Protein AF-A0AAD7MCD0-F1 (afdb_monomer_lite)

Foldseek 3Di:
DALLVLCQVQAPPDDDLVVRAQEEAEAQDQVVLVVNQVNNLVNHDVVCCPPVGNCQAEPEAEDVDDPVVNVVSVVSSVVSSHRYYSYHDDLDDLLLQLDDLPVVVVVVVPDPDPDDDDDPDPDDPVNVVVSVVSSVVSSLLLQSCALEPPRPSVDNNDQAFRDDDCPDPSLCSSRLSRHLHFSQVSVCVSVVNDDDDDPDQGDCSSPVVVSVSRRRDDPPPDPDQDDQAFAAFDVVQLVLVVVVLQVVCVVVPVDDPDDSCLQPNSVRSRQLRGRWADPDLVVLCSSPNPPHPCCVPCSVVVSVSRNPDPTHHHHHDPPPPPPPPDPDDDDDDDDDDDDDDDDDDDDDDDDDDDDDDDDDDDDDDDDDDDD

Secondary structure (DSSP, 8-state):
----GGGGGGTTT--SGGGSPPEEEEESSHHHHHHHHHHHHTTS-HHHHTTTTSTTTEEEE-TTS-HHHHHHHHHHHHTTS--EEEEE-----GGGGG--HHHHHHHHTS--------------HHHHHHHHHHHHHHHHHTTTTTT-TTSTT---S----PPP-TTSTTTTHHHHHH-SS-HHHHHHHHHTPPPP--SS---TTT-GGGGGGSPPPPPP----PPPPP-B---HHHHHHHHHHHHHHHHHH-SS-SS-GGGTS-HHHHHHHTTS----SHHHHHHHHTTT-TTHHHHHHHHHHHHHTS-PPPP-BPP-------PPP------------PPPP-PPPP-------PPPPP----------

Sequence (371 aa):
MHTYADLDFIVSGIKSRTDIKKTFIYADNIATGVEIINHLIGLLPPELRDTVQGYDVLRPYNAALSKEYRKKAMSMFKEGQVRILGIAVLLVEPSAYSIDLLEGASKTASGRGKKKGVDAEKESDAMKRLKSKKRKEHARVRGVHRGSAGGENDVIFVADTPSLDPEADEEGLLVFVQTGECRHAVLTLIYKNKPLQPVVPCCEICCPALLDQTRPGTPPVVPRQSAVKRGEINKDVQLALHKWRVGIKARDYPTPLFGASGILQDETIALLSSVGPFSSRERLVKVLSGQWTWWDKYGDELYACLAALTIPPMVPLPSKRGKKRGPERGSEADGAAVTSKRPNITEPQITAVTSTAESTPHSTSQGTSTA

pLDDT: mean 80.57, std 19.36, range [33.0, 98.44]

Radius of gyration: 29.68 Å; chains: 1; bounding box: 112×52×67 Å

Organism: Mycena rosella (NCBI:txid1033263)

Structure (mmCIF, N/CA/C/O backbone):
data_AF-A0AAD7MCD0-F1
#
_entry.id   AF-A0AAD7MCD0-F1
#
loop_
_atom_site.group_PDB
_atom_site.id
_atom_site.type_symbol
_atom_site.label_atom_id
_atom_site.label_alt_id
_atom_site.label_comp_id
_atom_site.label_asym_id
_atom_site.label_entity_id
_atom_site.label_seq_id
_atom_site.pdbx_PDB_ins_code
_atom_site.Cartn_x
_atom_site.Cartn_y
_atom_site.Cartn_z
_atom_site.occupancy
_atom_site.B_iso_or_equiv
_atom_site.auth_seq_id
_atom_site.auth_comp_id
_atom_site.auth_asym_id
_atom_site.auth_atom_id
_atom_site.pdbx_PDB_model_num
ATOM 1 N N . MET A 1 1 ? 2.444 -8.536 -4.922 1.00 51.59 1 MET A N 1
ATOM 2 C CA . MET A 1 1 ? 1.270 -7.790 -5.409 1.00 51.59 1 MET A CA 1
ATOM 3 C C . MET A 1 1 ? 0.201 -7.912 -4.339 1.00 51.59 1 MET A C 1
ATOM 5 O O . MET A 1 1 ? -0.038 -9.033 -3.902 1.00 51.59 1 MET A O 1
ATOM 9 N N . HIS A 1 2 ? -0.330 -6.798 -3.836 1.00 72.44 2 HIS A N 1
ATOM 10 C CA . HIS A 1 2 ? -1.458 -6.826 -2.901 1.00 72.44 2 HIS A CA 1
ATOM 11 C C . HIS A 1 2 ? -2.712 -7.225 -3.684 1.00 72.44 2 HIS A C 1
ATOM 13 O O . HIS A 1 2 ? -2.918 -6.719 -4.783 1.00 72.44 2 HIS A O 1
ATOM 19 N N . THR A 1 3 ? -3.486 -8.185 -3.177 1.00 81.44 3 THR A N 1
ATOM 20 C CA . THR A 1 3 ? -4.664 -8.706 -3.891 1.00 81.44 3 THR A CA 1
ATOM 21 C C . THR A 1 3 ? -5.918 -7.875 -3.654 1.00 81.44 3 THR A C 1
ATOM 23 O O . THR A 1 3 ? -6.815 -7.946 -4.478 1.00 81.44 3 THR A O 1
ATOM 26 N N . TYR A 1 4 ? -5.988 -7.126 -2.545 1.00 88.81 4 TYR A N 1
ATOM 27 C CA . TYR A 1 4 ? -7.145 -6.315 -2.127 1.00 88.81 4 TYR A CA 1
ATOM 28 C C . TYR A 1 4 ? -8.479 -7.076 -2.037 1.00 88.81 4 TYR A C 1
ATOM 30 O O . TYR A 1 4 ? -9.538 -6.455 -1.979 1.00 88.81 4 TYR A O 1
ATOM 38 N N . ALA A 1 5 ? -8.428 -8.412 -2.005 1.00 86.06 5 ALA A N 1
ATOM 39 C CA . ALA A 1 5 ? -9.600 -9.289 -1.988 1.00 86.06 5 ALA A CA 1
ATOM 40 C C . ALA A 1 5 ? -10.487 -9.079 -0.745 1.00 86.06 5 ALA A C 1
ATOM 42 O O . ALA A 1 5 ? -11.686 -9.337 -0.754 1.00 86.06 5 ALA A O 1
ATOM 43 N N . ASP A 1 6 ? -9.893 -8.579 0.336 1.00 80.88 6 ASP A N 1
ATOM 44 C CA . ASP A 1 6 ? -10.563 -8.177 1.570 1.00 80.88 6 ASP A CA 1
ATOM 45 C C . ASP A 1 6 ? -11.484 -6.962 1.398 1.00 80.88 6 ASP A C 1
ATOM 47 O O . ASP A 1 6 ? -12.306 -6.698 2.269 1.00 80.88 6 ASP A O 1
ATOM 51 N N . LEU A 1 7 ? -11.397 -6.242 0.276 1.00 90.62 7 LEU A N 1
ATOM 52 C CA . LEU A 1 7 ? -12.264 -5.106 -0.045 1.00 90.62 7 LEU A CA 1
ATOM 53 C C . LEU A 1 7 ? -13.407 -5.475 -1.003 1.00 90.62 7 LEU A C 1
ATOM 55 O O . LEU A 1 7 ? -14.290 -4.649 -1.241 1.00 90.62 7 LEU A O 1
ATOM 59 N N . ASP A 1 8 ? -13.439 -6.703 -1.528 1.00 91.81 8 ASP A N 1
ATOM 60 C CA . ASP A 1 8 ? -14.405 -7.136 -2.547 1.00 91.81 8 ASP A CA 1
ATOM 61 C C . ASP A 1 8 ? -15.853 -7.001 -2.064 1.00 91.81 8 ASP A C 1
ATOM 63 O O . ASP A 1 8 ? -16.749 -6.652 -2.836 1.00 91.81 8 ASP A O 1
ATOM 67 N N . PHE A 1 9 ? -16.090 -7.207 -0.763 1.00 90.06 9 PHE A N 1
ATOM 68 C CA . PHE A 1 9 ? -17.418 -7.100 -0.153 1.00 90.06 9 PHE A CA 1
ATOM 69 C C . PHE A 1 9 ? -18.051 -5.710 -0.325 1.00 90.06 9 PHE A C 1
ATOM 71 O O . PHE A 1 9 ? -19.273 -5.588 -0.274 1.00 90.06 9 PHE A O 1
ATOM 78 N N . ILE A 1 10 ? -17.244 -4.666 -0.549 1.00 90.69 10 ILE A N 1
ATOM 79 C CA . ILE A 1 10 ? -17.726 -3.298 -0.770 1.00 90.69 10 ILE A CA 1
ATOM 80 C C . ILE A 1 10 ? -18.529 -3.211 -2.075 1.00 90.69 10 ILE A C 1
ATOM 82 O O . ILE A 1 10 ? -19.455 -2.402 -2.171 1.00 90.69 10 ILE A O 1
ATOM 86 N N . VAL A 1 11 ? -18.171 -4.029 -3.071 1.00 92.31 11 VAL A N 1
ATOM 87 C CA . VAL A 1 11 ? -18.743 -3.999 -4.426 1.00 92.31 11 VAL A CA 1
ATOM 88 C C . VAL A 1 11 ? -19.382 -5.321 -4.875 1.00 92.31 11 VAL A C 1
ATOM 90 O O . VAL A 1 11 ? -19.891 -5.413 -5.991 1.00 92.31 11 VAL A O 1
ATOM 93 N N . SER A 1 12 ? -19.397 -6.337 -4.011 1.00 90.69 12 SER A N 1
ATOM 94 C CA . SER A 1 12 ? -19.940 -7.663 -4.316 1.00 90.69 12 SER A CA 1
ATOM 95 C C . SER A 1 12 ? -21.471 -7.670 -4.413 1.00 90.69 12 SER A C 1
ATOM 97 O O . SER A 1 12 ? -22.168 -7.082 -3.586 1.00 90.69 12 SER A O 1
ATOM 99 N N . GLY A 1 13 ? -22.009 -8.357 -5.428 1.00 90.50 13 GLY A N 1
ATOM 100 C CA . GLY A 1 13 ? -23.456 -8.542 -5.621 1.00 90.50 13 GLY A CA 1
ATOM 101 C C . GLY A 1 13 ? -24.223 -7.295 -6.084 1.00 90.50 13 GLY A C 1
ATOM 102 O O . GLY A 1 13 ? -25.453 -7.275 -6.029 1.00 90.50 13 GLY A O 1
ATOM 103 N N . ILE A 1 14 ? -23.515 -6.260 -6.534 1.00 93.00 14 ILE A N 1
ATOM 104 C CA . ILE A 1 14 ? -24.084 -4.962 -6.905 1.00 93.00 14 ILE A CA 1
ATOM 105 C C . ILE A 1 14 ? -24.669 -5.003 -8.315 1.00 93.00 14 ILE A C 1
ATOM 107 O O . ILE A 1 14 ? -24.023 -5.472 -9.248 1.00 93.00 14 ILE A O 1
ATOM 111 N N . LYS A 1 15 ? -25.889 -4.477 -8.473 1.00 91.31 15 LYS A N 1
ATOM 112 C CA . LYS A 1 15 ? -26.587 -4.378 -9.766 1.00 91.31 15 LYS A CA 1
ATOM 113 C C . LYS A 1 15 ? -26.711 -2.936 -10.239 1.00 91.31 15 LYS A C 1
ATOM 115 O O . LYS A 1 15 ? -26.798 -2.674 -11.433 1.00 91.31 15 LYS A O 1
ATOM 120 N N . SER A 1 16 ? -26.736 -1.997 -9.302 1.00 91.75 16 SER A N 1
ATOM 121 C CA . SER A 1 16 ? -26.912 -0.579 -9.562 1.00 91.75 16 SER A CA 1
ATOM 122 C C . SER A 1 16 ? -25.976 0.265 -8.701 1.00 91.75 16 SER A C 1
ATOM 124 O O . SER A 1 16 ? -25.580 -0.109 -7.598 1.00 91.75 16 SER A O 1
ATOM 126 N N . ARG A 1 17 ? -25.679 1.481 -9.166 1.00 89.75 17 ARG A N 1
ATOM 127 C CA . ARG A 1 17 ? -24.890 2.461 -8.404 1.00 89.75 17 ARG A CA 1
ATOM 128 C C . ARG A 1 17 ? -25.463 2.735 -7.008 1.00 89.75 17 ARG A C 1
ATOM 130 O O . ARG A 1 17 ? -24.715 3.030 -6.081 1.00 89.75 17 ARG A O 1
ATOM 137 N N . THR A 1 18 ? -26.784 2.705 -6.852 1.00 90.81 18 THR A N 1
ATOM 138 C CA . THR A 1 18 ? -27.432 2.997 -5.568 1.00 90.81 18 THR A CA 1
ATOM 139 C C . THR A 1 18 ? -27.266 1.882 -4.542 1.00 90.81 18 THR A C 1
ATOM 141 O O . THR A 1 18 ? -27.353 2.180 -3.350 1.00 90.81 18 THR A O 1
ATOM 144 N N . ASP A 1 19 ? -26.949 0.660 -4.980 1.00 92.19 19 ASP A N 1
ATOM 145 C CA . ASP A 1 19 ? -26.700 -0.477 -4.085 1.00 92.19 19 ASP A CA 1
ATOM 146 C C . ASP A 1 19 ? -25.370 -0.306 -3.334 1.00 92.19 19 ASP A C 1
ATOM 148 O O . ASP A 1 19 ? -25.219 -0.781 -2.208 1.00 92.19 19 ASP A O 1
ATOM 152 N N . ILE A 1 20 ? -24.414 0.432 -3.918 1.00 91.81 20 ILE A N 1
ATOM 153 C CA . ILE A 1 20 ? -23.139 0.734 -3.264 1.00 91.81 20 ILE A CA 1
ATOM 154 C C . ILE A 1 20 ? -23.394 1.741 -2.148 1.00 91.81 20 ILE A C 1
ATOM 156 O O . ILE A 1 20 ? -23.793 2.876 -2.414 1.00 91.81 20 ILE A O 1
ATOM 160 N N . LYS A 1 21 ? -23.140 1.396 -0.887 1.00 92.00 21 LYS A N 1
ATOM 161 C CA . LYS A 1 21 ? -23.207 2.377 0.210 1.00 92.00 21 LYS A CA 1
ATOM 162 C C . LYS A 1 21 ? -22.138 3.461 0.017 1.00 92.00 21 LYS A C 1
ATOM 164 O O . LYS A 1 21 ? -21.101 3.220 -0.594 1.00 92.00 21 LYS A O 1
ATOM 169 N N . LYS A 1 22 ? -22.412 4.681 0.494 1.00 91.75 22 LYS A N 1
ATOM 170 C CA . LYS A 1 22 ? -21.401 5.747 0.476 1.00 91.75 22 LYS A CA 1
ATOM 171 C C . LYS A 1 22 ? -20.266 5.370 1.426 1.00 91.75 22 LYS A C 1
ATOM 173 O O . LYS A 1 22 ? -20.523 5.204 2.615 1.00 91.75 22 LYS A O 1
ATOM 178 N N . THR A 1 23 ? -19.046 5.283 0.913 1.00 90.94 23 THR A N 1
ATOM 179 C CA . THR A 1 23 ? -17.903 4.726 1.644 1.00 90.94 23 THR A CA 1
ATOM 180 C C . THR A 1 23 ? -16.657 5.583 1.450 1.00 90.94 23 THR A C 1
ATOM 182 O O . THR A 1 23 ? -16.337 6.009 0.339 1.00 90.94 23 THR A O 1
ATOM 185 N N . PHE A 1 24 ? -15.931 5.811 2.540 1.00 91.06 24 PHE A N 1
ATOM 186 C CA . PHE A 1 24 ? -14.556 6.295 2.508 1.00 91.06 24 PHE A CA 1
ATOM 187 C C . PHE A 1 24 ? -13.627 5.116 2.762 1.00 91.06 24 PHE A C 1
ATOM 189 O O . PHE A 1 24 ? -13.840 4.368 3.712 1.00 91.06 24 PHE A O 1
ATOM 196 N N . ILE A 1 25 ? -12.612 4.956 1.920 1.00 89.56 25 ILE A N 1
ATOM 197 C CA . ILE A 1 25 ? -11.564 3.957 2.121 1.00 89.56 25 ILE A CA 1
ATOM 198 C C . ILE A 1 25 ? -10.279 4.707 2.405 1.00 89.56 25 ILE A C 1
ATOM 200 O O . ILE A 1 25 ? -9.840 5.488 1.567 1.00 89.56 25 ILE A O 1
ATOM 204 N N . TYR A 1 26 ? -9.697 4.485 3.576 1.00 88.31 26 TYR A N 1
ATOM 205 C CA . TYR A 1 26 ? -8.432 5.093 3.958 1.00 88.31 26 TYR A CA 1
ATOM 206 C C . TYR A 1 26 ? -7.264 4.189 3.551 1.00 88.31 26 TYR A C 1
ATOM 208 O O . TYR A 1 26 ? -7.330 2.975 3.719 1.00 88.31 26 TYR A O 1
ATOM 216 N N . ALA A 1 27 ? -6.210 4.781 2.999 1.00 86.00 27 ALA A N 1
ATOM 217 C CA . ALA A 1 27 ? -4.991 4.105 2.578 1.00 86.00 27 ALA A CA 1
ATOM 218 C C . ALA A 1 27 ? -3.757 4.864 3.074 1.00 86.00 27 ALA A C 1
ATOM 220 O O . ALA A 1 27 ? -3.737 6.093 3.083 1.00 86.00 27 ALA A O 1
ATOM 221 N N . ASP A 1 28 ? -2.695 4.137 3.403 1.00 81.31 28 ASP A N 1
ATOM 222 C CA . ASP A 1 28 ? -1.477 4.717 3.986 1.00 81.31 28 ASP A CA 1
ATOM 223 C C . ASP A 1 28 ? -0.745 5.679 3.046 1.00 81.31 28 ASP A C 1
ATOM 225 O O . ASP A 1 28 ? -0.050 6.597 3.477 1.00 81.31 28 ASP A O 1
ATOM 229 N N . ASN A 1 29 ? -0.876 5.468 1.736 1.00 84.69 29 ASN A N 1
ATOM 230 C CA . ASN A 1 29 ? -0.219 6.288 0.732 1.00 84.69 29 ASN A CA 1
ATOM 231 C C . ASN A 1 29 ? -1.042 6.382 -0.559 1.00 84.69 29 ASN A C 1
ATOM 233 O O . ASN A 1 29 ? -1.982 5.622 -0.803 1.00 84.69 29 ASN A O 1
ATOM 237 N N . ILE A 1 30 ? -0.659 7.345 -1.400 1.00 82.25 30 ILE A N 1
ATOM 238 C CA . ILE A 1 30 ? -1.361 7.681 -2.643 1.00 82.25 30 ILE A CA 1
ATOM 239 C C . ILE A 1 30 ? -1.386 6.503 -3.620 1.00 82.25 30 ILE A C 1
ATOM 241 O O . ILE A 1 30 ? -2.430 6.252 -4.216 1.00 82.25 30 ILE A O 1
ATOM 245 N N . ALA A 1 31 ? -0.270 5.784 -3.774 1.00 84.69 31 ALA A N 1
ATOM 246 C CA . ALA A 1 31 ? -0.179 4.666 -4.709 1.00 84.69 31 ALA A CA 1
ATOM 247 C C . ALA A 1 31 ? -1.136 3.538 -4.302 1.00 84.69 31 ALA A C 1
ATOM 249 O O . ALA A 1 31 ? -1.970 3.131 -5.104 1.00 84.69 31 ALA A O 1
ATOM 250 N N . THR A 1 32 ? -1.116 3.136 -3.029 1.00 86.19 32 THR A N 1
ATOM 251 C CA . THR A 1 32 ? -2.032 2.124 -2.486 1.00 86.19 32 THR A CA 1
ATOM 252 C C . THR A 1 32 ? -3.495 2.546 -2.613 1.00 86.19 32 THR A C 1
ATOM 254 O O . THR A 1 32 ? -4.328 1.741 -3.017 1.00 86.19 32 THR A O 1
ATOM 257 N N . GLY A 1 33 ? -3.824 3.815 -2.345 1.00 88.56 33 GLY A N 1
ATOM 258 C CA . GLY A 1 33 ? -5.187 4.321 -2.538 1.00 88.56 33 GLY A CA 1
ATOM 259 C C . GLY A 1 33 ? -5.660 4.237 -3.996 1.00 88.56 33 GLY A C 1
ATOM 260 O O . GLY A 1 33 ? -6.823 3.933 -4.250 1.00 88.56 33 GLY A O 1
ATOM 261 N N . VAL A 1 34 ? -4.767 4.471 -4.963 1.00 86.00 34 VAL A N 1
ATOM 262 C CA . VAL A 1 34 ? -5.066 4.312 -6.396 1.00 86.00 34 VAL A CA 1
ATOM 263 C C . VAL A 1 34 ? -5.227 2.837 -6.771 1.00 86.00 34 VAL A C 1
ATOM 265 O O . VAL A 1 34 ? -6.167 2.498 -7.486 1.00 86.00 34 VAL A O 1
ATOM 268 N N . GLU A 1 35 ? -4.354 1.960 -6.273 1.00 88.25 35 GLU A N 1
ATOM 269 C CA . GLU A 1 35 ? -4.420 0.512 -6.510 1.00 88.25 35 GLU A CA 1
ATOM 270 C C . GLU A 1 35 ? -5.731 -0.096 -5.985 1.00 88.25 35 GLU A C 1
ATOM 272 O O . GLU A 1 35 ? -6.395 -0.820 -6.726 1.00 88.25 35 GLU A O 1
ATOM 277 N N . ILE A 1 36 ? -6.169 0.288 -4.778 1.00 90.44 36 ILE A N 1
ATOM 278 C CA . ILE A 1 36 ? -7.466 -0.111 -4.204 1.00 90.44 36 ILE A CA 1
ATOM 279 C C . ILE A 1 36 ? -8.631 0.305 -5.109 1.00 90.44 36 ILE A C 1
ATOM 281 O O . ILE A 1 36 ? -9.523 -0.494 -5.390 1.00 90.44 36 ILE A O 1
ATOM 285 N N . ILE A 1 37 ? -8.640 1.555 -5.581 1.00 91.50 37 ILE A N 1
ATOM 286 C CA . ILE A 1 37 ? -9.725 2.051 -6.439 1.00 91.50 37 ILE A CA 1
ATOM 287 C C . ILE A 1 37 ? -9.757 1.294 -7.767 1.00 91.50 37 ILE A C 1
ATOM 289 O O . ILE A 1 37 ? -10.833 0.901 -8.214 1.00 91.50 37 ILE A O 1
ATOM 293 N N . ASN A 1 38 ? -8.597 1.043 -8.374 1.00 88.88 38 ASN A N 1
ATOM 294 C CA . ASN A 1 38 ? -8.509 0.283 -9.619 1.00 88.88 38 ASN A CA 1
ATOM 295 C C . ASN A 1 38 ? -8.983 -1.167 -9.440 1.00 88.88 38 ASN A C 1
ATOM 297 O O . ASN A 1 38 ? -9.702 -1.674 -10.300 1.00 88.88 38 ASN A O 1
ATOM 301 N N . HIS A 1 39 ? -8.627 -1.808 -8.321 1.00 92.31 39 HIS A N 1
ATOM 302 C CA . HIS A 1 39 ? -9.109 -3.145 -7.967 1.00 92.31 39 HIS A CA 1
ATOM 303 C C . HIS A 1 39 ? -10.637 -3.186 -7.886 1.00 92.31 39 HIS A C 1
ATOM 305 O O . HIS A 1 39 ? -11.273 -3.957 -8.600 1.00 92.31 39 HIS A O 1
ATOM 311 N N . LEU A 1 40 ? -11.242 -2.284 -7.106 1.00 92.19 40 LEU A N 1
ATOM 312 C CA . LEU A 1 40 ? -12.696 -2.233 -6.937 1.00 92.19 40 LEU A CA 1
ATOM 313 C C . LEU A 1 40 ? -13.440 -1.912 -8.244 1.00 92.19 40 LEU A C 1
ATOM 315 O O . LEU A 1 40 ? -14.491 -2.495 -8.505 1.00 92.19 40 LEU A O 1
ATOM 319 N N . ILE A 1 41 ? -12.895 -1.037 -9.100 1.00 90.62 41 ILE A N 1
ATOM 320 C CA . ILE A 1 41 ? -13.436 -0.797 -10.452 1.00 90.62 41 ILE A CA 1
ATOM 321 C C . ILE A 1 41 ? -13.407 -2.090 -11.281 1.00 90.62 41 ILE A C 1
ATOM 323 O O . ILE A 1 41 ? -14.372 -2.398 -11.980 1.00 90.62 41 ILE A O 1
ATOM 327 N N . GLY A 1 42 ? -12.331 -2.873 -11.169 1.00 89.94 42 GLY A N 1
ATOM 328 C CA . GLY A 1 42 ? -12.163 -4.166 -11.834 1.00 89.94 42 GLY A CA 1
ATOM 329 C C . GLY A 1 42 ? -13.152 -5.252 -11.397 1.00 89.94 42 GLY A C 1
ATOM 330 O O . GLY A 1 42 ? -13.260 -6.265 -12.089 1.00 89.94 42 GLY A O 1
ATOM 331 N N . LEU A 1 43 ? -13.905 -5.037 -10.313 1.00 92.06 43 LEU A N 1
ATOM 332 C CA . LEU A 1 43 ? -14.948 -5.943 -9.820 1.00 92.06 43 LEU A CA 1
ATOM 333 C C . LEU A 1 43 ? -16.373 -5.497 -10.169 1.00 92.06 43 LEU A C 1
ATOM 335 O O . LEU A 1 43 ? -17.289 -6.314 -10.121 1.00 92.06 43 LEU A O 1
ATOM 339 N N . LEU A 1 44 ? -16.585 -4.234 -10.555 1.00 91.38 44 LEU A N 1
ATOM 340 C CA . LEU A 1 44 ? -17.922 -3.725 -10.886 1.00 91.38 44 LEU A CA 1
ATOM 341 C C . LEU A 1 44 ? -18.540 -4.436 -12.107 1.00 91.38 44 LEU A C 1
ATOM 343 O O . LEU A 1 44 ? -17.804 -4.904 -12.965 1.00 91.38 44 LEU A O 1
ATOM 347 N N . PRO A 1 45 ? -19.866 -4.482 -12.279 1.00 90.75 45 PRO A N 1
ATOM 348 C CA . PRO A 1 45 ? -20.474 -4.872 -13.554 1.00 90.75 45 PRO A CA 1
ATOM 349 C C . PRO A 1 45 ? -20.030 -3.953 -14.712 1.00 90.75 45 PRO A C 1
ATOM 351 O O . PRO A 1 45 ? -19.806 -2.761 -14.465 1.00 90.75 45 PRO A O 1
ATOM 354 N N . PRO A 1 46 ? -19.898 -4.450 -15.960 1.00 87.94 46 PRO A N 1
ATOM 355 C CA . PRO A 1 46 ? -19.487 -3.644 -17.116 1.00 87.94 46 PRO A CA 1
ATOM 356 C C . PRO A 1 46 ? -20.294 -2.353 -17.287 1.00 87.94 46 PRO A C 1
ATOM 358 O O . PRO A 1 46 ? -19.722 -1.308 -17.575 1.00 87.94 46 PRO A O 1
ATOM 361 N N . GLU A 1 47 ? -21.591 -2.382 -16.986 1.00 87.38 47 GLU A N 1
ATOM 362 C CA . GLU A 1 47 ? -22.507 -1.240 -17.089 1.00 87.38 47 GLU A CA 1
ATOM 363 C C . GLU A 1 47 ? -22.127 -0.093 -16.139 1.00 87.38 47 GLU A C 1
ATOM 365 O O . GLU A 1 47 ? -22.418 1.072 -16.408 1.00 87.38 47 GLU A O 1
ATOM 370 N N . LEU A 1 48 ? -21.462 -0.414 -15.024 1.00 85.94 48 LEU A N 1
ATOM 371 C CA . LEU A 1 48 ? -20.934 0.557 -14.065 1.00 85.94 48 LEU A CA 1
ATOM 372 C C . LEU A 1 48 ? -19.457 0.906 -14.327 1.00 85.94 48 LEU A C 1
ATOM 374 O O . LEU A 1 48 ? -18.949 1.860 -13.736 1.00 85.94 48 LEU A O 1
ATOM 378 N N . ARG A 1 49 ? -18.768 0.162 -15.206 1.00 83.69 49 ARG A N 1
ATOM 379 C CA . ARG A 1 49 ? -17.408 0.476 -15.680 1.00 83.69 49 ARG A CA 1
ATOM 380 C C 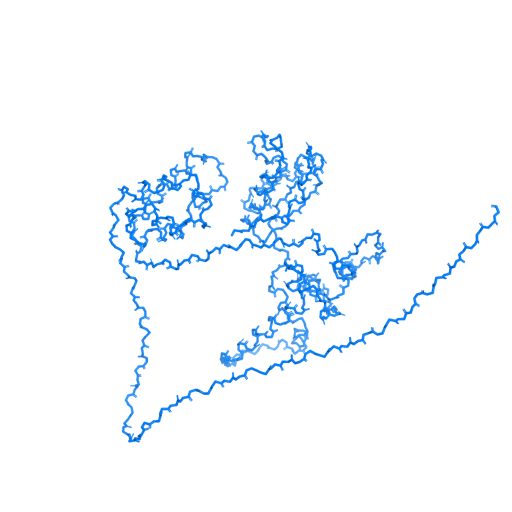. ARG A 1 49 ? -17.430 1.412 -16.894 1.00 83.69 49 ARG A C 1
ATOM 382 O O . ARG A 1 49 ? -16.630 2.345 -16.949 1.00 83.69 49 ARG A O 1
ATOM 389 N N . ASP A 1 50 ? -18.361 1.190 -17.824 1.00 61.16 50 ASP A N 1
ATOM 390 C CA . ASP A 1 50 ? -18.417 1.814 -19.159 1.00 61.16 50 ASP A CA 1
ATOM 391 C C . ASP A 1 50 ? -18.901 3.274 -19.186 1.00 61.16 50 ASP A C 1
ATOM 393 O O . ASP A 1 50 ? -18.965 3.894 -20.249 1.00 61.16 50 ASP A O 1
ATOM 397 N N . THR A 1 51 ? -19.173 3.897 -18.034 1.00 60.09 51 THR A N 1
ATOM 398 C CA . THR A 1 51 ? -19.381 5.352 -17.945 1.00 60.09 51 THR A CA 1
ATOM 399 C C . THR A 1 51 ? -18.057 6.087 -18.150 1.00 60.09 51 THR A C 1
ATOM 401 O O . THR A 1 51 ? -17.458 6.543 -17.183 1.00 60.09 51 THR A O 1
ATOM 404 N N . VAL A 1 52 ? -17.553 6.118 -19.390 1.00 53.66 52 VAL A N 1
ATOM 405 C CA . VAL A 1 52 ? -16.326 6.770 -19.907 1.00 53.66 52 VAL A CA 1
ATOM 406 C C . VAL A 1 52 ? -15.023 6.481 -19.127 1.00 53.66 52 VAL A C 1
ATOM 408 O O . VAL A 1 52 ? -13.947 6.798 -19.628 1.00 53.66 52 VAL A O 1
ATOM 411 N N . GLN A 1 53 ? -15.055 5.865 -17.935 1.00 52.25 53 GLN A N 1
ATOM 412 C CA . GLN A 1 53 ? -13.899 5.718 -17.053 1.00 52.25 53 GLN A CA 1
ATOM 413 C C . GLN A 1 53 ? -14.114 4.972 -15.714 1.00 52.25 53 GLN A C 1
ATOM 415 O O . GLN A 1 53 ? -13.173 4.954 -14.925 1.00 52.25 53 GLN A O 1
ATOM 420 N N . GLY A 1 54 ? -15.297 4.450 -15.354 1.00 56.03 54 GLY A N 1
ATOM 421 C CA . GLY A 1 54 ? -15.569 3.872 -14.012 1.00 56.03 54 GLY A CA 1
ATOM 422 C C . GLY A 1 54 ? -15.414 4.842 -12.814 1.00 56.03 54 GLY A C 1
ATOM 423 O O . GLY A 1 54 ? -15.888 4.577 -11.707 1.00 56.03 54 GLY A O 1
ATOM 424 N N . TYR A 1 55 ? -14.815 6.019 -13.041 1.00 61.72 55 TYR A N 1
ATOM 425 C CA . TYR A 1 55 ? -14.542 7.063 -12.057 1.00 61.72 55 TYR A CA 1
ATOM 426 C C . TYR A 1 55 ? -15.788 7.842 -11.631 1.00 61.72 55 TYR A C 1
ATOM 428 O O . TYR A 1 55 ? -15.709 8.724 -10.778 1.00 61.72 55 TYR A O 1
ATOM 436 N N . ASP A 1 56 ? -16.954 7.554 -12.197 1.00 75.25 56 ASP A N 1
ATOM 437 C CA . ASP A 1 56 ? -18.190 8.192 -11.755 1.00 75.25 56 ASP A CA 1
ATOM 438 C C . ASP A 1 56 ? -18.737 7.563 -10.482 1.00 75.25 56 ASP A C 1
ATOM 440 O O . ASP A 1 56 ? -19.427 8.248 -9.736 1.00 75.25 56 ASP A O 1
ATOM 444 N N . VAL A 1 57 ? -18.351 6.321 -10.173 1.00 86.94 57 VAL A N 1
ATOM 445 C CA . VAL A 1 57 ? -18.784 5.610 -8.964 1.00 86.94 57 VAL A CA 1
ATOM 446 C C . VAL A 1 57 ? -17.685 5.573 -7.896 1.00 86.94 57 VAL A C 1
ATOM 448 O O . VAL A 1 57 ? -17.987 5.756 -6.714 1.00 86.94 57 VAL A O 1
ATOM 451 N N . LEU A 1 58 ? -16.416 5.407 -8.286 1.00 91.62 58 LEU A N 1
ATOM 452 C CA . LEU A 1 58 ? -15.265 5.375 -7.376 1.00 91.62 58 LEU A CA 1
ATOM 453 C C . LEU A 1 58 ? -14.234 6.434 -7.768 1.00 91.62 58 LEU A C 1
ATOM 455 O O . LEU A 1 58 ? -13.852 6.506 -8.929 1.00 91.62 58 LEU A O 1
ATOM 459 N N . ARG A 1 59 ? -13.726 7.236 -6.826 1.00 91.31 59 ARG A N 1
ATOM 460 C CA . ARG A 1 59 ? -12.660 8.213 -7.126 1.00 91.31 59 ARG A CA 1
ATOM 461 C C . ARG A 1 59 ? -11.516 8.174 -6.120 1.00 91.31 59 ARG A C 1
ATOM 463 O O . ARG A 1 59 ? -11.778 8.115 -4.918 1.00 91.31 59 ARG A O 1
ATOM 470 N N . PRO A 1 60 ? -10.251 8.308 -6.568 1.00 90.88 60 PRO A N 1
ATOM 471 C CA . PRO A 1 60 ? -9.172 8.648 -5.655 1.00 90.88 60 PRO A CA 1
ATOM 472 C C . PRO A 1 60 ? -9.377 10.076 -5.138 1.00 90.88 60 PRO A C 1
ATOM 474 O O . PRO A 1 60 ? -9.824 10.962 -5.873 1.00 90.88 60 PRO A O 1
ATOM 477 N N . TYR A 1 61 ? -9.027 10.305 -3.878 1.00 88.81 61 TYR A N 1
ATOM 478 C CA . TYR A 1 61 ? -9.090 11.599 -3.212 1.00 88.81 61 TYR A CA 1
ATOM 479 C C . TYR A 1 61 ? -7.841 11.784 -2.346 1.00 88.81 61 TYR A C 1
ATOM 481 O O . TYR A 1 61 ? -7.744 11.276 -1.235 1.00 88.81 61 TYR A O 1
ATOM 489 N N . ASN A 1 62 ? -6.847 12.507 -2.856 1.00 89.00 62 ASN A N 1
ATOM 490 C CA . ASN A 1 62 ? -5.588 12.724 -2.146 1.00 89.00 62 ASN A CA 1
ATOM 491 C C . ASN A 1 62 ? -4.968 14.083 -2.496 1.00 89.00 62 ASN A C 1
ATOM 493 O O . ASN A 1 62 ? -5.399 14.752 -3.435 1.00 89.00 62 ASN A O 1
ATOM 497 N N . ALA A 1 63 ? -3.958 14.491 -1.728 1.00 81.06 63 ALA A N 1
ATOM 498 C CA . ALA A 1 63 ? -3.345 15.813 -1.833 1.00 81.06 63 ALA A CA 1
ATOM 499 C C . ALA A 1 63 ? -2.589 16.072 -3.150 1.00 81.06 63 ALA A C 1
ATOM 501 O O . ALA A 1 63 ? -2.432 17.236 -3.509 1.00 81.06 63 ALA A O 1
ATOM 502 N N . ALA A 1 64 ? -2.160 15.033 -3.879 1.00 80.88 64 ALA A N 1
ATOM 503 C CA . ALA A 1 64 ? -1.501 15.204 -5.178 1.00 80.88 64 ALA A CA 1
ATOM 504 C C . ALA A 1 64 ? -2.482 15.604 -6.294 1.00 80.88 64 ALA A C 1
ATOM 506 O O . ALA A 1 64 ? -2.062 16.075 -7.349 1.00 80.88 64 ALA A O 1
ATOM 507 N N . LEU A 1 65 ? -3.791 15.442 -6.071 1.00 84.44 65 LEU A N 1
ATOM 508 C CA . LEU A 1 65 ? -4.828 15.864 -7.009 1.00 84.44 65 LEU A CA 1
ATOM 509 C C . LEU A 1 65 ? -5.136 17.357 -6.846 1.00 84.44 65 LEU A C 1
ATOM 511 O O . LEU A 1 65 ? -5.134 17.904 -5.734 1.00 84.44 65 LEU A O 1
ATOM 515 N N . SER A 1 66 ? -5.462 18.009 -7.966 1.00 86.12 66 SER A N 1
ATOM 516 C CA . SER A 1 66 ? -5.746 19.445 -7.984 1.00 86.12 66 SER A CA 1
ATOM 517 C C . SER A 1 66 ? -6.891 19.816 -7.036 1.00 86.12 66 SER A C 1
ATOM 519 O O . SER A 1 66 ? -7.768 19.008 -6.702 1.00 86.12 66 SER A O 1
ATOM 521 N N . LYS A 1 67 ? -6.888 21.067 -6.572 1.00 82.25 67 LYS A N 1
ATOM 522 C CA . LYS A 1 67 ? -7.928 21.583 -5.674 1.00 82.25 67 LYS A CA 1
ATOM 523 C C . LYS A 1 67 ? -9.302 21.532 -6.348 1.00 82.25 67 LYS A C 1
ATOM 525 O O . LYS A 1 67 ? -10.288 21.174 -5.704 1.00 82.25 67 LYS A O 1
ATOM 530 N N . GLU A 1 68 ? -9.347 21.830 -7.643 1.00 89.88 68 GLU A N 1
ATOM 531 C CA . GLU A 1 68 ? -10.534 21.787 -8.497 1.00 89.88 68 GLU A CA 1
ATOM 532 C C . GLU A 1 68 ? -11.085 20.363 -8.577 1.00 89.88 68 GLU A C 1
ATOM 534 O O . GLU A 1 68 ? -12.277 20.148 -8.344 1.00 89.88 68 GLU A O 1
ATOM 539 N N . TYR A 1 69 ? -10.211 19.379 -8.822 1.00 91.38 69 TYR A N 1
ATOM 540 C CA . TYR A 1 69 ? -10.594 17.971 -8.848 1.00 91.38 69 TYR A CA 1
ATOM 541 C C . TYR A 1 69 ? -11.168 17.534 -7.498 1.00 91.38 69 TYR A C 1
ATOM 543 O O . TYR A 1 69 ? -12.264 16.978 -7.453 1.00 91.38 69 TYR A O 1
ATOM 551 N N . ARG A 1 70 ? -10.468 17.814 -6.388 1.00 91.06 70 ARG A N 1
ATOM 552 C CA . ARG A 1 70 ? -10.916 17.411 -5.045 1.00 91.06 70 ARG A CA 1
ATOM 553 C C . ARG A 1 70 ? -12.267 18.032 -4.695 1.00 91.06 70 ARG A C 1
ATOM 555 O O . ARG A 1 70 ? -13.169 17.324 -4.250 1.00 91.06 70 ARG A O 1
ATOM 562 N N . LYS A 1 71 ? -12.453 19.329 -4.963 1.00 89.25 71 LYS A N 1
ATOM 563 C CA . LYS A 1 71 ? -13.738 20.013 -4.749 1.00 89.25 71 LYS A CA 1
ATOM 564 C C . LYS A 1 71 ? -14.863 19.345 -5.548 1.00 89.25 71 LYS A C 1
ATOM 566 O O . LYS A 1 71 ? -15.924 19.078 -4.985 1.00 89.25 71 LYS A O 1
ATOM 571 N N . LYS A 1 72 ? -14.618 19.032 -6.825 1.00 90.56 72 LYS A N 1
ATOM 572 C CA . LYS A 1 72 ? -15.593 18.359 -7.694 1.00 90.56 72 LYS A CA 1
ATOM 573 C C . LYS A 1 72 ? -15.916 16.944 -7.206 1.00 90.56 72 LYS A C 1
ATOM 575 O O . LYS A 1 72 ? -17.087 16.624 -7.041 1.00 90.56 72 LYS A O 1
ATOM 580 N N . ALA A 1 73 ? -14.903 16.129 -6.909 1.00 90.00 73 ALA A N 1
ATOM 581 C CA . ALA A 1 73 ? -15.077 14.760 -6.421 1.00 90.00 73 ALA A CA 1
ATOM 582 C C . ALA A 1 73 ? -15.892 14.712 -5.118 1.00 90.00 73 ALA A C 1
ATOM 584 O O . ALA A 1 73 ? -16.790 13.885 -4.979 1.00 90.00 73 ALA A O 1
ATOM 585 N N . MET A 1 74 ? -15.638 15.642 -4.191 1.00 91.69 74 MET A N 1
ATOM 586 C CA . MET A 1 74 ? -16.404 15.745 -2.949 1.00 91.69 74 MET A CA 1
ATOM 587 C C . MET A 1 74 ? -17.858 16.187 -3.186 1.00 91.69 74 MET A C 1
ATOM 589 O O . MET A 1 74 ? -18.759 15.671 -2.528 1.00 91.69 74 MET A O 1
ATOM 593 N N . SER A 1 75 ? -18.113 17.106 -4.129 1.00 92.44 75 SER A N 1
ATOM 594 C CA . SER A 1 75 ? -19.486 17.482 -4.522 1.00 92.44 75 SER A CA 1
ATOM 595 C C . SER A 1 75 ? -20.245 16.277 -5.073 1.00 92.44 75 SER A C 1
ATOM 597 O O . SER A 1 75 ? -21.300 15.918 -4.555 1.00 92.44 75 SER A O 1
ATOM 599 N N . MET A 1 76 ? -19.638 15.566 -6.028 1.00 92.31 76 MET A N 1
ATOM 600 C CA . MET A 1 76 ? -20.217 14.363 -6.634 1.00 92.31 76 MET A CA 1
ATOM 601 C C . MET A 1 76 ? -20.492 13.266 -5.594 1.00 92.31 76 MET A C 1
ATOM 603 O O . MET A 1 76 ? -21.502 12.570 -5.683 1.00 92.31 76 MET A O 1
ATOM 607 N N . PHE A 1 77 ? -19.633 13.118 -4.581 1.00 92.19 77 PHE A N 1
ATOM 608 C CA . PHE A 1 77 ? -19.858 12.183 -3.476 1.00 92.19 77 PHE A CA 1
ATOM 609 C C . PHE A 1 77 ? -21.035 12.597 -2.580 1.00 92.19 77 PHE A C 1
ATOM 611 O O . PHE A 1 77 ? -21.884 11.777 -2.211 1.00 92.19 77 PHE A O 1
ATOM 618 N N . LYS A 1 78 ? -21.152 13.892 -2.262 1.00 89.50 78 LYS A N 1
ATOM 619 C CA . LYS A 1 78 ? -22.298 14.434 -1.513 1.00 89.50 78 LYS A CA 1
ATOM 620 C C . LYS A 1 78 ? -23.611 14.231 -2.268 1.00 89.50 78 LYS A C 1
ATOM 622 O O . LYS A 1 78 ? -24.576 13.758 -1.674 1.00 89.50 78 LYS A O 1
ATOM 627 N N . GLU A 1 79 ? -23.607 14.451 -3.575 1.00 92.38 79 GLU A N 1
ATOM 628 C CA . GLU A 1 79 ? -24.748 14.224 -4.474 1.00 92.38 79 GLU A CA 1
ATOM 629 C C . GLU A 1 79 ? -25.040 12.729 -4.711 1.00 92.38 79 GLU A C 1
ATOM 631 O O . GLU A 1 79 ? -26.095 12.370 -5.223 1.00 92.38 79 GLU A O 1
ATOM 636 N N . GLY A 1 80 ? -24.131 11.830 -4.311 1.00 89.12 80 GLY A N 1
ATOM 637 C CA . GLY A 1 80 ? -24.286 10.382 -4.476 1.00 89.12 80 GLY A CA 1
ATOM 638 C C . GLY A 1 80 ? -24.041 9.880 -5.896 1.00 89.12 80 GLY A C 1
ATOM 639 O O . GLY A 1 80 ? -24.373 8.730 -6.185 1.00 89.12 80 GLY A O 1
ATOM 640 N N . GLN A 1 81 ? -23.448 10.718 -6.750 1.00 89.19 81 GLN A N 1
ATOM 641 C CA . GLN A 1 81 ? -22.906 10.308 -8.040 1.00 89.19 81 GLN A CA 1
ATOM 642 C C . GLN A 1 81 ? -21.695 9.404 -7.807 1.00 89.19 81 GLN A C 1
ATOM 644 O O . GLN A 1 81 ? -21.721 8.252 -8.216 1.00 89.19 81 GLN A O 1
ATOM 649 N N . VAL A 1 82 ? -20.718 9.875 -7.028 1.00 90.19 82 VAL A N 1
ATOM 650 C CA . VAL A 1 82 ? -19.628 9.038 -6.510 1.00 90.19 82 VAL A CA 1
ATOM 651 C C . VAL A 1 82 ? -20.105 8.362 -5.227 1.00 90.19 82 VAL A C 1
ATOM 653 O O . VAL A 1 82 ? -20.704 8.999 -4.359 1.00 90.19 82 VAL A O 1
ATOM 656 N N . ARG A 1 83 ? -19.852 7.061 -5.101 1.00 91.56 83 ARG A N 1
ATOM 657 C CA . ARG A 1 83 ? -20.219 6.258 -3.928 1.00 91.56 83 ARG A CA 1
ATOM 658 C C . ARG A 1 83 ? -19.013 5.892 -3.083 1.00 91.56 83 ARG A C 1
ATOM 660 O O . ARG A 1 83 ? -19.173 5.740 -1.882 1.00 91.56 83 ARG A O 1
ATOM 667 N N . ILE A 1 84 ? -17.818 5.806 -3.663 1.00 87.69 84 ILE A N 1
ATOM 668 C CA . ILE A 1 84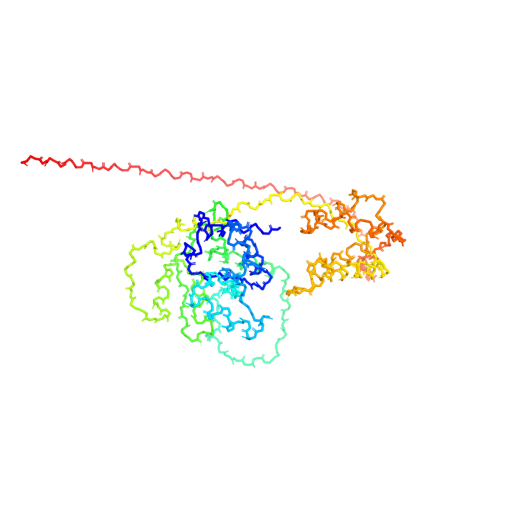 ? -16.607 5.436 -2.924 1.00 87.69 84 ILE A CA 1
ATOM 669 C C . ILE A 1 84 ? -15.508 6.468 -3.168 1.00 87.69 84 ILE A C 1
ATOM 671 O O . ILE A 1 84 ? -15.180 6.782 -4.313 1.00 87.69 84 ILE A O 1
ATOM 675 N N . LEU A 1 85 ? -14.920 6.982 -2.087 1.00 86.06 85 LEU A N 1
ATOM 676 C CA . LEU A 1 85 ? -13.725 7.823 -2.137 1.00 86.06 85 LEU A CA 1
ATOM 677 C C . LEU A 1 85 ? -12.538 7.088 -1.512 1.00 86.06 85 LEU A C 1
ATOM 679 O O . LEU A 1 85 ? -12.544 6.795 -0.318 1.00 86.06 85 LEU A O 1
ATOM 683 N N . GLY A 1 86 ? -11.513 6.826 -2.322 1.00 80.94 86 GLY A N 1
ATOM 684 C CA . GLY A 1 86 ? -10.228 6.296 -1.870 1.00 80.94 86 GLY A CA 1
ATOM 685 C C . GLY A 1 86 ? -9.363 7.432 -1.348 1.00 80.94 86 GLY A C 1
ATOM 686 O O . GLY A 1 86 ? -8.745 8.157 -2.130 1.00 80.94 86 GLY A O 1
ATOM 687 N N . ILE A 1 87 ? -9.360 7.619 -0.037 1.00 81.19 87 ILE A N 1
ATOM 688 C CA . ILE A 1 87 ? -8.580 8.626 0.662 1.00 81.19 87 ILE A CA 1
ATOM 689 C C . ILE A 1 87 ? -7.226 8.043 1.042 1.00 81.19 87 ILE A C 1
ATOM 691 O O . ILE A 1 87 ? -7.147 7.073 1.779 1.00 81.19 87 ILE A O 1
ATOM 695 N N . ALA A 1 88 ? -6.142 8.677 0.609 1.00 67.50 88 ALA A N 1
ATOM 696 C CA . ALA A 1 88 ? -4.828 8.362 1.155 1.00 67.50 88 ALA A CA 1
ATOM 697 C C . ALA A 1 88 ? -4.584 9.203 2.418 1.00 67.50 88 ALA A C 1
ATOM 699 O O . ALA A 1 88 ? -4.193 10.367 2.311 1.00 67.50 88 ALA A O 1
ATOM 700 N N . VAL A 1 89 ? -4.866 8.634 3.589 1.00 63.00 89 VAL A N 1
ATOM 701 C CA . VAL A 1 89 ? -4.505 9.175 4.904 1.00 63.00 89 VAL A CA 1
ATOM 702 C C . VAL A 1 89 ? -4.023 8.003 5.746 1.00 63.00 89 VAL A C 1
ATOM 704 O O . VAL A 1 89 ? -4.783 7.080 6.034 1.00 63.00 89 VAL A O 1
ATOM 707 N N . LEU A 1 90 ? -2.760 8.071 6.148 1.00 62.22 90 LEU A N 1
ATOM 708 C CA . LEU A 1 90 ? -2.191 7.196 7.157 1.00 62.22 90 LEU A CA 1
ATOM 709 C C . LEU A 1 90 ? -2.827 7.547 8.504 1.00 62.22 90 LEU A C 1
ATOM 711 O O . LEU A 1 90 ? -2.529 8.597 9.068 1.00 62.22 90 LEU A O 1
ATOM 715 N N . LEU A 1 91 ? -3.746 6.702 8.978 1.00 67.62 91 LEU A N 1
ATOM 716 C CA . LEU A 1 91 ? -4.422 6.921 10.260 1.00 67.62 91 LEU A CA 1
ATOM 717 C C . LEU A 1 91 ? -3.478 6.653 11.431 1.00 67.62 91 LEU A C 1
ATOM 719 O O . LEU A 1 91 ? -3.473 7.409 12.392 1.00 67.62 91 LEU A O 1
ATOM 723 N N . VAL A 1 92 ? -2.668 5.594 11.346 1.00 79.62 92 VAL A N 1
ATOM 724 C CA . VAL A 1 92 ? -1.626 5.295 12.330 1.00 79.62 92 VAL A CA 1
ATOM 725 C C . VAL A 1 92 ? -0.505 4.503 11.671 1.00 79.62 92 VAL A C 1
ATOM 727 O O . VAL A 1 92 ? -0.748 3.573 10.906 1.00 79.62 92 VAL A O 1
ATOM 730 N N . GLU A 1 93 ? 0.740 4.844 11.989 1.00 82.75 93 GLU A N 1
ATOM 731 C CA . GLU A 1 93 ? 1.888 4.036 11.586 1.00 82.75 93 GLU A CA 1
ATOM 732 C C . GLU A 1 93 ? 1.990 2.752 12.423 1.00 82.75 93 GLU A C 1
ATOM 734 O O . GLU A 1 93 ? 1.750 2.794 13.629 1.00 82.75 93 GLU A O 1
ATOM 739 N N . PRO A 1 94 ? 2.497 1.630 11.879 1.00 84.88 94 PRO A N 1
ATOM 740 C CA . PRO A 1 94 ? 2.822 0.447 12.686 1.00 84.88 94 PRO A CA 1
ATOM 741 C C . PRO A 1 94 ? 3.778 0.743 13.855 1.00 84.88 94 PRO A C 1
ATOM 743 O O . PRO A 1 94 ? 3.777 0.044 14.871 1.00 84.88 94 PRO A O 1
ATOM 746 N N . SER A 1 95 ? 4.590 1.798 13.724 1.00 88.38 95 SER A N 1
ATOM 747 C CA . SER A 1 95 ? 5.473 2.310 14.774 1.00 88.38 95 SER A CA 1
ATOM 748 C C . SER A 1 95 ? 4.702 2.748 16.026 1.00 88.38 95 SER A C 1
ATOM 750 O O . SER A 1 95 ? 5.242 2.605 17.123 1.00 88.38 95 SER A O 1
ATOM 752 N N . ALA A 1 96 ? 3.438 3.171 15.888 1.00 90.88 96 ALA A N 1
ATOM 753 C CA . ALA A 1 96 ? 2.565 3.575 16.984 1.00 90.88 96 ALA A CA 1
ATOM 754 C C . ALA A 1 96 ? 2.443 2.479 18.042 1.00 90.88 96 ALA A C 1
ATOM 756 O O . ALA A 1 96 ? 2.563 2.773 19.221 1.00 90.88 96 ALA A O 1
ATOM 757 N N . TYR A 1 97 ? 2.321 1.208 17.648 1.00 92.19 97 TYR A N 1
ATOM 758 C CA . TYR A 1 97 ? 2.249 0.073 18.578 1.00 92.19 97 TYR A CA 1
ATOM 759 C C . TYR A 1 97 ? 3.563 -0.181 19.332 1.00 92.19 97 TYR A C 1
ATOM 761 O O . TYR A 1 97 ? 3.569 -0.818 20.377 1.00 92.19 97 TYR A O 1
ATOM 769 N N . SER A 1 98 ? 4.693 0.299 18.807 1.00 92.19 98 SER A N 1
ATOM 770 C CA . SER A 1 98 ? 6.020 0.110 19.410 1.00 92.19 98 SER A CA 1
ATOM 771 C C . SER A 1 98 ? 6.387 1.193 20.430 1.00 92.19 98 SER A C 1
ATOM 773 O O . SER A 1 98 ? 7.455 1.100 21.044 1.00 92.19 98 SER A O 1
ATOM 775 N N . ILE A 1 99 ? 5.564 2.238 20.571 1.00 90.81 99 ILE A N 1
ATOM 776 C CA . ILE A 1 99 ? 5.782 3.325 21.527 1.00 90.81 99 ILE A CA 1
ATOM 777 C C . ILE A 1 99 ? 5.334 2.851 22.908 1.00 90.81 99 ILE A C 1
ATOM 779 O O . ILE A 1 99 ? 4.182 2.472 23.105 1.00 90.81 99 ILE A O 1
ATOM 783 N N . ASP A 1 100 ? 6.244 2.880 23.873 1.00 89.06 100 ASP A N 1
ATOM 784 C CA . ASP A 1 100 ? 5.909 2.612 25.266 1.00 89.06 100 ASP A CA 1
ATOM 785 C C . ASP A 1 100 ? 5.456 3.914 25.940 1.00 89.06 100 ASP A C 1
ATOM 787 O O . ASP A 1 100 ? 6.270 4.779 26.278 1.00 89.06 100 ASP A O 1
ATOM 791 N N . LEU A 1 101 ? 4.138 4.064 26.088 1.00 84.88 101 LEU A N 1
ATOM 792 C CA . LEU A 1 101 ? 3.523 5.232 26.721 1.00 84.88 101 LEU A CA 1
ATOM 793 C C . LEU A 1 101 ? 3.801 5.289 28.237 1.00 84.88 101 LEU A C 1
ATOM 795 O O . LEU A 1 101 ? 3.816 6.375 28.814 1.00 84.88 101 LEU A O 1
ATOM 799 N N . LEU A 1 102 ? 4.097 4.151 28.879 1.00 78.38 102 LEU A N 1
ATOM 800 C CA . LEU A 1 102 ? 4.397 4.083 30.313 1.00 78.38 102 LEU A CA 1
ATOM 801 C C . LEU A 1 102 ? 5.828 4.559 30.605 1.00 78.38 102 LEU A C 1
ATOM 803 O O . LEU A 1 102 ? 6.057 5.304 31.560 1.00 78.38 102 LEU A O 1
ATOM 807 N N . GLU A 1 103 ? 6.794 4.204 29.750 1.00 74.25 103 GLU A N 1
ATOM 808 C CA . GLU A 1 103 ? 8.173 4.707 29.860 1.00 74.25 103 GLU A CA 1
ATOM 809 C C . GLU A 1 103 ? 8.271 6.231 29.647 1.00 74.25 103 GLU A C 1
ATOM 811 O O . GLU A 1 103 ? 9.158 6.883 30.212 1.00 74.25 103 GLU A O 1
ATOM 816 N N . GLY A 1 104 ? 7.386 6.808 28.826 1.00 60.34 104 GLY A N 1
ATOM 817 C CA . GLY A 1 104 ? 7.334 8.248 28.551 1.00 60.34 104 GLY A CA 1
ATOM 818 C C . GLY A 1 104 ? 6.910 9.074 29.767 1.00 60.34 104 GLY A C 1
ATOM 819 O O . GLY A 1 104 ? 7.584 10.050 30.110 1.00 60.34 104 GLY A O 1
ATOM 820 N N . ALA A 1 105 ? 5.864 8.629 30.470 1.00 57.84 105 ALA A N 1
ATOM 821 C CA . ALA A 1 105 ? 5.333 9.293 31.663 1.00 57.84 105 ALA A CA 1
ATOM 822 C C . ALA A 1 105 ? 6.352 9.364 32.818 1.00 57.84 105 ALA A C 1
ATOM 824 O O . ALA A 1 105 ? 6.378 10.325 33.584 1.00 57.84 105 ALA A O 1
ATOM 825 N N . SER A 1 106 ? 7.259 8.385 32.920 1.00 54.03 106 SER A N 1
ATOM 826 C CA . SER A 1 106 ? 8.311 8.402 33.944 1.00 54.03 106 SER A CA 1
ATOM 827 C C . SER A 1 106 ? 9.429 9.414 33.653 1.00 54.03 106 SER A C 1
ATOM 829 O O . SER A 1 106 ? 10.117 9.835 34.584 1.00 54.03 106 SER A O 1
ATOM 831 N N . LYS A 1 107 ? 9.650 9.804 32.389 1.00 50.34 107 LYS A N 1
ATOM 832 C CA . LYS A 1 107 ? 10.735 10.730 32.006 1.00 50.34 107 LYS A CA 1
ATOM 833 C C . LYS A 1 107 ? 10.326 12.196 32.097 1.00 50.34 107 LYS A C 1
ATOM 835 O O . LYS A 1 107 ? 11.186 13.034 32.360 1.00 50.34 107 LYS A O 1
ATOM 840 N N . THR A 1 108 ? 9.042 12.511 31.937 1.00 46.56 108 THR A N 1
ATOM 841 C CA . THR A 1 108 ? 8.506 13.874 32.102 1.00 46.56 108 THR A CA 1
ATOM 842 C C . THR A 1 108 ? 8.490 14.338 33.562 1.00 46.56 108 THR A C 1
ATOM 844 O O . THR A 1 108 ? 8.540 15.541 33.809 1.00 46.56 108 THR A O 1
ATOM 847 N N . ALA A 1 109 ? 8.539 13.415 34.529 1.00 49.81 109 ALA A N 1
ATOM 848 C CA . ALA A 1 109 ? 8.707 13.734 35.949 1.00 49.81 109 ALA A CA 1
ATOM 849 C C . ALA A 1 109 ? 10.147 14.144 36.334 1.00 49.81 109 ALA A C 1
ATOM 851 O O . ALA A 1 109 ? 10.351 14.783 37.366 1.00 49.81 109 ALA A O 1
ATOM 852 N N . SER A 1 110 ? 11.159 13.829 35.512 1.00 43.50 110 SER A N 1
ATOM 853 C CA . SER A 1 110 ? 12.524 14.330 35.715 1.00 43.50 110 SER A CA 1
ATOM 854 C C . SER A 1 110 ? 12.717 15.604 34.895 1.00 43.50 110 SER A C 1
ATOM 856 O O . SER A 1 110 ? 12.692 15.573 33.666 1.00 43.50 110 SER A O 1
ATOM 858 N N . GLY A 1 111 ? 12.843 16.737 35.585 1.00 41.22 111 GLY A N 1
ATOM 859 C CA . GLY A 1 111 ? 12.812 18.075 35.003 1.00 41.22 111 GLY A CA 1
ATOM 860 C C . GLY A 1 111 ? 13.647 18.250 33.732 1.00 41.22 111 GLY A C 1
ATOM 861 O O . GLY A 1 111 ? 14.742 17.708 33.582 1.00 41.22 111 GLY A O 1
ATOM 862 N N . ARG A 1 112 ? 13.109 19.086 32.840 1.00 41.28 112 ARG A N 1
ATOM 863 C CA . ARG A 1 112 ? 13.671 19.587 31.577 1.00 41.28 112 ARG A CA 1
ATOM 864 C C . ARG A 1 112 ? 14.933 20.432 31.834 1.00 41.28 112 ARG A C 1
ATOM 866 O O . ARG A 1 112 ? 14.994 21.617 31.525 1.00 41.28 112 ARG A O 1
ATOM 873 N N . GLY A 1 113 ? 15.947 19.831 32.448 1.00 43.16 113 GLY A N 1
ATOM 874 C CA . GLY A 1 113 ? 17.258 20.407 32.680 1.00 43.16 113 GLY A CA 1
ATOM 875 C C . GLY A 1 113 ? 18.074 20.321 31.401 1.00 43.16 113 GLY A C 1
ATOM 876 O O . GLY A 1 113 ? 18.444 19.240 30.949 1.00 43.16 113 GLY A O 1
ATOM 877 N N . LYS A 1 114 ? 18.354 21.482 30.815 1.00 45.16 114 LYS A N 1
ATOM 878 C CA . LYS A 1 114 ? 19.227 21.697 29.658 1.00 45.16 114 LYS A CA 1
ATOM 879 C C . LYS A 1 114 ? 20.666 21.245 29.992 1.00 45.16 114 LYS A C 1
ATOM 881 O O . LYS A 1 114 ? 21.537 22.075 30.232 1.00 45.16 114 LYS A O 1
ATOM 886 N N . LYS A 1 115 ? 20.950 19.938 30.030 1.00 45.22 115 LYS A N 1
ATOM 887 C CA . LYS A 1 115 ? 22.331 19.435 30.109 1.00 45.22 115 LYS A CA 1
ATOM 888 C C . LYS A 1 115 ? 22.973 19.524 28.726 1.00 45.22 115 LYS A C 1
ATOM 890 O O . LYS A 1 115 ? 22.890 18.617 27.906 1.00 45.22 115 LYS A O 1
ATOM 895 N N . LYS A 1 116 ? 23.595 20.679 28.475 1.00 48.41 116 LYS A N 1
ATOM 896 C CA . LYS A 1 116 ? 24.657 20.841 27.478 1.00 48.41 116 LYS A CA 1
ATOM 897 C C . LYS A 1 116 ? 25.847 19.977 27.908 1.00 48.41 116 LYS A C 1
ATOM 899 O O . LYS A 1 116 ? 26.343 20.160 29.012 1.00 48.41 116 LYS A O 1
ATOM 904 N N . GLY A 1 117 ? 26.307 19.106 27.013 1.00 48.16 117 GLY A N 1
ATOM 905 C CA . GLY A 1 117 ? 27.647 18.518 27.059 1.00 48.16 117 GLY A CA 1
ATOM 906 C C . GLY A 1 117 ? 27.844 17.423 28.103 1.00 48.16 117 GLY A C 1
ATOM 907 O O . GLY A 1 117 ? 28.525 17.639 29.095 1.00 48.16 117 GLY A O 1
ATOM 908 N N . VAL A 1 118 ? 27.295 16.235 27.856 1.00 45.72 118 VAL A N 1
ATOM 909 C CA . VAL A 1 118 ? 27.878 14.992 28.379 1.00 45.72 118 VAL A CA 1
ATOM 910 C C . VAL A 1 118 ? 27.936 14.026 27.209 1.00 45.72 118 VAL A C 1
ATOM 912 O O . VAL A 1 118 ? 26.944 13.866 26.494 1.00 45.72 118 VAL A O 1
ATOM 915 N N . ASP A 1 119 ? 29.121 13.471 26.979 1.00 49.88 119 ASP A N 1
ATOM 916 C CA . ASP A 1 119 ? 29.430 12.538 25.907 1.00 49.88 119 ASP A CA 1
ATOM 917 C C . ASP A 1 119 ? 28.341 11.473 25.787 1.00 49.88 119 ASP A C 1
ATOM 919 O O . ASP A 1 119 ? 28.068 10.726 26.727 1.00 49.88 119 ASP A O 1
ATOM 923 N N . ALA A 1 120 ? 27.677 11.429 24.631 1.00 56.34 120 ALA A N 1
ATOM 924 C CA . ALA A 1 120 ? 26.714 10.386 24.332 1.00 56.34 120 ALA A CA 1
ATOM 925 C C . ALA A 1 120 ? 27.478 9.059 24.259 1.00 56.34 120 ALA A C 1
ATOM 927 O O . ALA A 1 120 ? 28.051 8.727 23.216 1.00 56.34 120 ALA A O 1
ATOM 928 N N . GLU A 1 121 ? 27.520 8.325 25.375 1.00 65.69 121 GLU A N 1
ATOM 929 C CA . GLU A 1 121 ? 28.034 6.962 25.416 1.00 65.69 121 GLU A CA 1
ATOM 930 C C . GLU A 1 121 ? 27.396 6.188 24.265 1.00 65.69 121 GLU A C 1
ATOM 932 O O . GLU A 1 121 ? 26.170 6.058 24.161 1.00 65.69 121 GLU A O 1
ATOM 937 N N . LYS A 1 122 ? 28.239 5.729 23.335 1.00 77.31 122 LYS A N 1
ATOM 938 C CA . LYS A 1 122 ? 27.786 4.952 22.187 1.00 77.31 122 LYS A CA 1
ATOM 939 C C . LYS A 1 122 ? 27.158 3.674 22.712 1.00 77.31 122 LYS A C 1
ATOM 941 O O . LYS A 1 122 ? 27.853 2.739 23.096 1.00 77.31 122 LYS A O 1
ATOM 946 N N . GLU A 1 123 ? 25.833 3.643 22.683 1.00 79.75 123 GLU A N 1
ATOM 947 C CA . GLU A 1 123 ? 25.062 2.463 23.028 1.00 79.75 123 GLU A CA 1
ATOM 948 C C . GLU A 1 123 ? 25.567 1.252 22.230 1.00 79.75 123 GLU A C 1
ATOM 950 O O . GLU A 1 123 ? 25.675 1.303 20.995 1.00 79.75 123 GLU A O 1
ATOM 955 N N . SER A 1 124 ? 25.883 0.170 22.944 1.00 87.44 124 SER A N 1
ATOM 956 C CA . SER A 1 124 ? 26.412 -1.051 22.343 1.00 87.44 124 SER A CA 1
ATOM 957 C C . SER A 1 124 ? 25.387 -1.703 21.410 1.00 87.44 124 SER A C 1
ATOM 959 O O . SER A 1 124 ? 24.172 -1.626 21.619 1.00 87.44 124 SER A O 1
ATOM 961 N N . ASP A 1 125 ? 25.864 -2.403 20.378 1.00 88.12 125 ASP A N 1
ATOM 962 C CA . ASP A 1 125 ? 24.984 -3.092 19.424 1.00 88.12 125 ASP A CA 1
ATOM 963 C C . ASP A 1 125 ? 24.101 -4.156 20.097 1.00 88.12 125 ASP A C 1
ATOM 965 O O . ASP A 1 125 ? 22.976 -4.408 19.657 1.00 88.12 125 ASP A O 1
ATOM 969 N N . ALA A 1 126 ? 24.575 -4.750 21.198 1.00 89.75 126 ALA A N 1
ATOM 970 C CA . ALA A 1 126 ? 23.797 -5.679 22.012 1.00 89.75 126 ALA A CA 1
ATOM 971 C C . ALA A 1 126 ? 22.591 -4.988 22.668 1.00 89.75 126 ALA A C 1
ATOM 973 O O . ALA A 1 126 ? 21.473 -5.505 22.596 1.00 89.75 126 ALA A O 1
ATOM 974 N N . MET A 1 127 ? 22.791 -3.797 23.241 1.00 87.56 127 MET A N 1
ATOM 975 C CA . MET A 1 127 ? 21.712 -3.040 23.877 1.00 87.56 127 MET A CA 1
ATOM 976 C C . MET A 1 127 ? 20.677 -2.566 22.843 1.00 87.56 127 MET A C 1
ATOM 978 O O . MET A 1 127 ? 19.476 -2.745 23.060 1.00 87.56 127 MET A O 1
ATOM 982 N N . LYS A 1 128 ? 21.116 -2.114 21.658 1.00 87.88 128 LYS A N 1
ATOM 983 C CA . LYS A 1 128 ? 20.212 -1.757 20.546 1.00 87.88 128 LYS A CA 1
ATOM 984 C C . LYS A 1 128 ? 19.345 -2.934 20.092 1.00 87.88 128 LYS A C 1
ATOM 986 O O . LYS A 1 128 ? 18.140 -2.774 19.889 1.00 87.88 128 LYS A O 1
ATOM 991 N N . ARG A 1 129 ? 19.933 -4.130 19.953 1.00 90.88 129 ARG A N 1
ATOM 992 C CA . ARG A 1 129 ? 19.195 -5.358 19.598 1.00 90.88 129 ARG A CA 1
ATOM 993 C C . ARG A 1 129 ? 18.169 -5.727 20.663 1.00 90.88 129 ARG A C 1
ATOM 995 O O . ARG A 1 129 ? 17.040 -6.068 20.316 1.00 90.88 129 ARG A O 1
ATOM 1002 N N . LEU A 1 130 ? 18.535 -5.617 21.940 1.00 91.06 130 LEU A N 1
ATOM 1003 C CA . LEU A 1 130 ? 17.626 -5.891 23.049 1.00 91.06 130 LEU A CA 1
ATOM 1004 C C . LEU A 1 130 ? 16.444 -4.911 23.067 1.00 91.06 130 LEU A C 1
ATOM 1006 O O . LEU A 1 130 ? 15.300 -5.354 23.142 1.00 91.06 130 LEU A O 1
ATOM 1010 N N . LYS A 1 131 ? 16.694 -3.602 22.921 1.00 88.81 131 LYS A N 1
ATOM 1011 C CA . LYS A 1 131 ? 15.633 -2.584 22.819 1.00 88.81 131 LYS A CA 1
ATOM 1012 C C . LYS A 1 131 ? 14.721 -2.829 21.619 1.00 88.81 131 LYS A C 1
ATOM 1014 O O . LYS A 1 131 ? 13.504 -2.752 21.751 1.00 88.81 131 LYS A O 1
ATOM 1019 N N . SER A 1 132 ? 15.287 -3.181 20.463 1.00 89.81 132 SER A N 1
ATOM 1020 C CA . SER A 1 132 ? 14.501 -3.529 19.274 1.00 89.81 132 SER A CA 1
ATOM 1021 C C . SER A 1 132 ? 13.607 -4.751 19.512 1.00 89.81 132 SER A C 1
ATOM 1023 O O . SER A 1 132 ? 12.434 -4.719 19.147 1.00 89.81 132 SER A O 1
ATOM 1025 N N . LYS A 1 133 ? 14.121 -5.801 20.171 1.00 92.94 133 LYS A N 1
ATOM 1026 C CA . LYS A 1 133 ? 13.330 -6.987 20.533 1.00 92.94 133 LYS A CA 1
ATOM 1027 C C . LYS A 1 133 ? 12.191 -6.633 21.493 1.00 92.94 133 LYS A C 1
ATOM 1029 O O . LYS A 1 133 ? 11.063 -7.037 21.240 1.00 92.94 133 LYS A O 1
ATOM 1034 N N . LYS A 1 134 ? 12.467 -5.840 22.536 1.00 92.81 134 LYS A N 1
ATOM 1035 C CA . LYS A 1 134 ? 11.447 -5.373 23.491 1.00 92.81 134 LYS A CA 1
ATOM 1036 C C . LYS A 1 134 ? 10.342 -4.564 22.808 1.00 92.81 134 LYS A C 1
ATOM 1038 O O . LYS A 1 134 ? 9.177 -4.842 23.037 1.00 92.81 134 LYS A O 1
ATOM 1043 N N . ARG A 1 135 ? 10.694 -3.633 21.913 1.00 93.00 135 ARG A N 1
ATOM 1044 C CA . ARG A 1 135 ? 9.715 -2.836 21.148 1.00 93.00 135 ARG A CA 1
ATOM 1045 C C . ARG A 1 135 ? 8.815 -3.687 20.257 1.00 93.00 135 ARG A C 1
ATOM 1047 O O . ARG A 1 135 ? 7.620 -3.438 20.192 1.00 93.00 135 ARG A O 1
ATOM 1054 N N . LYS A 1 136 ? 9.382 -4.692 19.582 1.00 93.00 136 LYS A N 1
ATOM 1055 C CA . LYS A 1 136 ? 8.601 -5.625 18.755 1.00 93.00 136 LYS A CA 1
ATOM 1056 C C . LYS A 1 136 ? 7.636 -6.454 19.594 1.00 93.00 136 LYS A C 1
ATOM 1058 O O . LYS A 1 136 ? 6.496 -6.634 19.188 1.00 93.00 136 LYS A O 1
ATOM 1063 N N . GLU A 1 137 ? 8.090 -6.929 20.749 1.00 94.06 137 GLU A N 1
ATOM 1064 C CA . GLU A 1 137 ? 7.235 -7.682 21.665 1.00 94.06 137 GLU A CA 1
ATOM 1065 C C . GLU A 1 137 ? 6.119 -6.806 22.241 1.00 94.06 137 GLU A C 1
ATOM 1067 O O . GLU A 1 137 ? 4.965 -7.220 22.228 1.00 94.06 137 GLU A O 1
ATOM 1072 N N . HIS A 1 138 ? 6.436 -5.569 22.637 1.00 93.31 138 HIS A N 1
ATOM 1073 C CA . HIS A 1 138 ? 5.444 -4.575 23.057 1.00 93.31 138 HIS A CA 1
ATOM 1074 C C . HIS A 1 138 ? 4.387 -4.340 21.972 1.00 93.31 138 HIS A C 1
ATOM 1076 O O . HIS A 1 138 ? 3.195 -4.481 22.222 1.00 93.31 138 HIS A O 1
ATOM 1082 N N . ALA A 1 139 ? 4.812 -4.093 20.731 1.00 93.62 139 ALA A N 1
ATOM 1083 C CA . ALA A 1 139 ? 3.887 -3.915 19.616 1.00 93.62 139 ALA A CA 1
ATOM 1084 C C . ALA A 1 139 ? 3.000 -5.144 19.374 1.00 93.62 139 ALA A C 1
ATOM 1086 O O . ALA A 1 139 ? 1.806 -5.004 19.105 1.00 93.62 139 ALA A O 1
ATOM 1087 N N . ARG A 1 140 ? 3.569 -6.349 19.507 1.00 93.62 140 ARG A N 1
ATOM 1088 C CA . ARG A 1 140 ? 2.841 -7.615 19.375 1.00 93.62 140 ARG A CA 1
ATOM 1089 C C . ARG A 1 140 ? 1.743 -7.736 20.427 1.00 93.62 140 ARG A C 1
ATOM 1091 O O . ARG A 1 140 ? 0.598 -7.979 20.059 1.00 93.62 140 ARG A O 1
ATOM 1098 N N . VAL A 1 141 ? 2.062 -7.526 21.707 1.00 92.62 141 VAL A N 1
ATOM 1099 C CA . VAL A 1 141 ? 1.066 -7.625 22.790 1.00 92.62 141 VAL A CA 1
ATOM 1100 C C . VAL A 1 141 ? 0.011 -6.518 22.721 1.00 92.62 141 VAL A C 1
ATOM 1102 O O . VAL A 1 141 ? -1.123 -6.737 23.136 1.00 92.62 141 VAL A O 1
ATOM 1105 N N . ARG A 1 142 ? 0.353 -5.367 22.123 1.00 93.00 142 ARG A N 1
ATOM 1106 C CA . ARG A 1 142 ? -0.566 -4.257 21.823 1.00 93.00 142 ARG A CA 1
ATOM 1107 C C . ARG A 1 142 ? -1.388 -4.452 20.544 1.00 93.00 142 ARG A C 1
ATOM 1109 O O . ARG A 1 142 ? -2.159 -3.573 20.182 1.00 93.00 142 ARG A O 1
ATOM 1116 N N . GLY A 1 143 ? -1.274 -5.602 19.877 1.00 92.12 143 GLY A N 1
ATOM 1117 C CA . GLY A 1 143 ? -2.180 -5.991 18.798 1.00 92.12 143 GLY A CA 1
ATOM 1118 C C . GLY A 1 143 ? -1.776 -5.540 17.394 1.00 92.12 143 GLY A C 1
ATOM 1119 O O . GLY A 1 143 ? -2.627 -5.548 16.512 1.00 92.12 143 GLY A O 1
ATOM 1120 N N . VAL A 1 144 ? -0.500 -5.222 17.131 1.00 92.88 144 VAL A N 1
ATOM 1121 C CA . VAL A 1 144 ? -0.026 -4.816 15.782 1.00 92.88 144 VAL A CA 1
ATOM 1122 C C . VAL A 1 144 ? -0.312 -5.851 14.674 1.00 92.88 144 VAL A C 1
ATOM 1124 O O . VAL A 1 144 ? -0.284 -5.522 13.491 1.00 92.88 144 VAL A O 1
ATOM 1127 N N . HIS A 1 145 ? -0.570 -7.110 15.041 1.00 91.38 145 HIS A N 1
ATOM 1128 C CA . HIS A 1 145 ? -0.895 -8.208 14.121 1.00 91.38 145 HIS A CA 1
ATOM 1129 C C . HIS A 1 145 ? -2.329 -8.737 14.271 1.00 91.38 145 HIS A C 1
ATOM 1131 O O . HIS A 1 145 ? -2.663 -9.768 13.679 1.00 91.38 145 HIS A O 1
ATOM 1137 N N . ARG A 1 146 ? -3.178 -8.063 15.054 1.00 91.38 146 ARG A N 1
ATOM 1138 C CA . ARG A 1 146 ? -4.586 -8.437 15.218 1.00 91.38 146 ARG A CA 1
ATOM 1139 C C . ARG A 1 146 ? -5.314 -8.340 13.876 1.00 91.38 146 ARG A C 1
ATOM 1141 O O . ARG A 1 146 ? -5.057 -7.426 13.097 1.00 91.38 146 ARG A O 1
ATOM 1148 N N . GLY A 1 147 ? -6.197 -9.292 13.596 1.00 89.69 147 GLY A N 1
ATOM 1149 C CA . GLY A 1 147 ? -6.898 -9.388 12.317 1.00 89.69 147 GLY A CA 1
ATOM 1150 C C . GLY A 1 147 ? -6.039 -9.940 11.179 1.00 89.69 147 GLY A C 1
ATOM 1151 O O . GLY A 1 147 ? -6.453 -9.885 10.028 1.00 89.69 147 GLY A O 1
ATOM 1152 N N . SER A 1 148 ? -4.850 -10.483 11.464 1.00 89.62 148 SER A N 1
ATOM 1153 C CA . SER A 1 148 ? -4.020 -11.152 10.451 1.00 89.62 148 SER A CA 1
ATOM 1154 C C . SER A 1 148 ? -4.697 -12.405 9.881 1.00 89.62 148 SER A C 1
ATOM 1156 O O . SER A 1 148 ? -5.613 -12.976 10.479 1.00 89.62 148 SER A O 1
ATOM 1158 N N . ALA A 1 149 ? -4.246 -12.847 8.703 1.00 84.19 149 ALA A N 1
ATOM 1159 C CA . ALA A 1 149 ? -4.717 -14.090 8.096 1.00 84.19 149 ALA A CA 1
ATOM 1160 C C . ALA A 1 149 ? -4.568 -15.261 9.091 1.00 84.19 149 ALA A C 1
ATOM 1162 O O . ALA A 1 149 ? -3.505 -15.437 9.679 1.00 84.19 149 ALA A O 1
ATOM 1163 N N . GLY A 1 150 ? -5.636 -16.037 9.296 1.00 85.94 150 GLY A N 1
ATOM 1164 C CA . GLY A 1 150 ? -5.658 -17.197 10.200 1.00 85.94 150 GLY A CA 1
ATOM 1165 C C . GLY A 1 150 ? -6.018 -16.928 11.670 1.00 85.94 150 GLY A C 1
ATOM 1166 O O . GLY A 1 150 ? -6.289 -17.881 12.388 1.00 85.94 150 GLY A O 1
ATOM 1167 N N . GLY A 1 151 ? -6.063 -15.673 12.134 1.00 89.44 151 GLY A N 1
ATOM 1168 C CA . GLY A 1 151 ? -6.551 -15.337 13.488 1.00 89.44 151 GLY A CA 1
ATOM 1169 C C . GLY A 1 151 ? -5.642 -15.704 14.660 1.00 89.44 151 GLY A C 1
ATOM 1170 O O . GLY A 1 151 ? -5.988 -15.448 15.810 1.00 89.44 151 GLY A O 1
ATOM 1171 N N . GLU A 1 152 ? -4.438 -16.210 14.393 1.00 91.69 152 GLU A N 1
ATOM 1172 C CA . GLU A 1 152 ? -3.464 -16.623 15.416 1.00 91.69 152 GLU A CA 1
ATOM 1173 C C . GLU A 1 152 ? -3.051 -15.487 16.374 1.00 91.69 152 GLU A C 1
ATOM 1175 O O . GLU A 1 152 ? -2.600 -15.738 17.490 1.00 91.69 152 GLU A O 1
ATOM 1180 N N . ASN A 1 153 ? -3.210 -14.229 15.952 1.00 90.75 153 ASN A N 1
ATOM 1181 C CA . ASN A 1 153 ? -2.786 -13.039 16.693 1.00 90.75 153 ASN A CA 1
ATOM 1182 C C . ASN A 1 153 ? -3.955 -12.226 17.280 1.00 90.75 153 ASN A C 1
ATOM 1184 O O . ASN A 1 153 ? -3.759 -11.073 17.666 1.00 90.75 153 ASN A O 1
ATOM 1188 N N . ASP A 1 154 ? -5.163 -12.790 17.336 1.00 91.56 154 ASP A N 1
ATOM 1189 C CA . ASP A 1 154 ? -6.353 -12.050 17.784 1.00 91.56 154 ASP A CA 1
ATOM 1190 C C . ASP A 1 154 ? -6.504 -12.011 19.309 1.00 91.56 154 ASP A C 1
ATOM 1192 O O . ASP A 1 154 ? -7.248 -11.188 19.845 1.00 91.56 154 ASP A O 1
ATOM 1196 N N . VAL A 1 155 ? -5.749 -12.855 20.018 1.00 91.12 155 VAL A N 1
ATOM 1197 C CA . VAL A 1 155 ? -5.729 -12.897 21.481 1.00 91.12 155 VAL A CA 1
ATOM 1198 C C . VAL A 1 155 ? -5.266 -11.553 22.050 1.00 91.12 155 VAL A C 1
ATOM 1200 O O . VAL A 1 155 ? -4.214 -11.018 21.694 1.00 91.12 155 VAL A O 1
ATOM 1203 N N . ILE A 1 156 ? -6.052 -11.018 22.983 1.00 86.88 156 ILE A N 1
ATOM 1204 C CA . ILE A 1 156 ? -5.714 -9.816 23.743 1.00 86.88 156 ILE A CA 1
ATOM 1205 C C . ILE A 1 156 ? -4.833 -10.239 24.919 1.00 86.88 156 ILE A C 1
ATOM 1207 O O . ILE A 1 156 ? -5.311 -10.823 25.887 1.00 86.88 156 ILE A O 1
ATOM 1211 N N . PHE A 1 157 ? -3.533 -9.962 24.825 1.00 82.31 157 PHE A N 1
ATOM 1212 C CA . PHE A 1 157 ? -2.572 -10.319 25.876 1.00 82.31 157 PHE A CA 1
ATOM 1213 C C . PHE A 1 157 ? -2.558 -9.329 27.042 1.00 82.31 157 PHE A C 1
ATOM 1215 O O . PHE A 1 157 ? -2.170 -9.692 28.149 1.00 82.31 157 PHE A O 1
ATOM 1222 N N . VAL A 1 158 ? -2.960 -8.083 26.793 1.00 82.50 158 VAL A N 1
ATOM 1223 C CA . VAL A 1 158 ? -3.020 -7.026 27.802 1.00 82.50 158 VAL A CA 1
ATOM 1224 C C . VAL A 1 158 ? -4.389 -6.381 27.696 1.00 82.50 158 VAL A C 1
ATOM 1226 O O . VAL A 1 158 ? -4.695 -5.806 26.660 1.00 82.50 158 VAL A O 1
ATOM 1229 N N . ALA A 1 159 ? -5.213 -6.527 28.731 1.00 85.19 159 ALA A N 1
ATOM 1230 C CA . ALA A 1 159 ? -6.545 -5.935 28.824 1.00 85.19 159 ALA A CA 1
ATOM 1231 C C . ALA A 1 159 ? -6.490 -4.652 29.670 1.00 85.19 159 ALA A C 1
ATOM 1233 O O . ALA A 1 159 ? -7.148 -4.551 30.699 1.00 85.19 159 ALA A O 1
ATOM 1234 N N . ASP A 1 160 ? -5.624 -3.718 29.277 1.00 90.31 160 ASP A N 1
ATOM 1235 C CA . ASP A 1 160 ? -5.488 -2.401 29.898 1.00 90.31 160 ASP A CA 1
ATOM 1236 C C . ASP A 1 160 ? -5.599 -1.290 28.842 1.00 90.31 160 ASP A C 1
ATOM 1238 O O . ASP A 1 160 ? -5.425 -1.507 27.637 1.00 90.31 160 ASP A O 1
ATOM 1242 N N . THR A 1 161 ? -5.867 -0.073 29.301 1.00 87.81 161 THR A N 1
ATOM 1243 C CA . THR A 1 161 ? -5.792 1.135 28.478 1.00 87.81 161 THR A CA 1
ATOM 1244 C C . THR A 1 161 ? -4.627 1.993 28.973 1.00 87.81 161 THR A C 1
ATOM 1246 O O . THR A 1 161 ? -4.592 2.323 30.161 1.00 87.81 161 THR A O 1
ATOM 1249 N N . PRO A 1 162 ? -3.664 2.372 28.105 1.00 89.44 162 PRO A N 1
ATOM 1250 C CA . PRO A 1 162 ? -2.636 3.340 28.476 1.00 89.44 162 PRO A CA 1
ATOM 1251 C C . PRO A 1 162 ? -3.251 4.646 28.996 1.00 89.44 162 PRO A C 1
ATOM 1253 O O . PRO A 1 162 ? -4.340 5.031 28.578 1.00 89.44 162 PRO A O 1
ATOM 1256 N N . SER A 1 163 ? -2.552 5.353 29.887 1.00 89.69 163 SER A N 1
ATOM 1257 C CA . SER A 1 163 ? -3.055 6.627 30.416 1.00 89.69 163 SER A CA 1
ATOM 1258 C C . SER A 1 163 ? -3.304 7.628 29.287 1.00 89.69 163 SER A C 1
ATOM 1260 O O . SER A 1 163 ? -2.413 7.881 28.477 1.00 89.69 163 SER A O 1
ATOM 1262 N N . LEU A 1 164 ? -4.501 8.216 29.262 1.00 90.12 164 LEU A N 1
ATOM 1263 C CA . LEU A 1 164 ? -4.854 9.281 28.330 1.00 90.12 164 LEU A CA 1
ATOM 1264 C C . LEU A 1 164 ? -4.348 10.626 28.851 1.00 90.12 164 LEU A C 1
ATOM 1266 O O . LEU A 1 164 ? -4.735 11.048 29.939 1.00 90.12 164 LEU A O 1
ATOM 1270 N N . ASP A 1 165 ? -3.517 11.293 28.055 1.00 88.88 165 ASP A N 1
ATOM 1271 C CA . ASP A 1 165 ? -3.135 12.690 28.246 1.00 88.88 165 ASP A CA 1
ATOM 1272 C C . ASP A 1 165 ? -3.959 13.568 27.283 1.00 88.88 165 ASP A C 1
ATOM 1274 O O . ASP A 1 165 ? -3.757 13.483 26.069 1.00 88.88 165 ASP A O 1
ATOM 1278 N N . PRO A 1 166 ? -4.919 14.372 27.782 1.00 82.50 166 PRO A N 1
ATOM 1279 C CA . PRO A 1 166 ? -5.753 15.236 26.945 1.00 82.50 166 PRO A CA 1
ATOM 1280 C C . PRO A 1 166 ? -4.979 16.326 26.193 1.00 82.50 166 PRO A C 1
ATOM 1282 O O . PRO A 1 166 ? -5.515 16.871 25.233 1.00 82.50 166 PRO A O 1
ATOM 1285 N N . GLU A 1 167 ? -3.760 16.650 26.631 1.00 85.19 167 GLU A N 1
ATOM 1286 C CA . GLU A 1 167 ? -2.927 17.708 26.046 1.00 85.19 167 GLU A CA 1
ATOM 1287 C C . GLU A 1 167 ? -1.870 17.158 25.075 1.00 85.19 167 GLU A C 1
ATOM 1289 O O . GLU A 1 167 ? -1.038 17.911 24.569 1.00 85.19 167 GLU A O 1
ATOM 1294 N N . ALA A 1 168 ? -1.866 15.845 24.827 1.00 85.38 168 ALA A N 1
ATOM 1295 C CA . ALA A 1 168 ? -0.928 15.232 23.902 1.00 85.38 168 ALA A CA 1
ATOM 1296 C C . ALA A 1 168 ? -1.265 15.580 22.441 1.00 85.38 168 ALA A C 1
ATOM 1298 O O . ALA A 1 168 ? -2.431 15.564 22.040 1.00 85.38 168 ALA A O 1
ATOM 1299 N N . ASP A 1 169 ? -0.233 15.841 21.630 1.00 83.12 169 ASP A N 1
ATOM 1300 C CA . ASP A 1 169 ? -0.366 16.258 20.223 1.00 83.12 169 ASP A CA 1
ATOM 1301 C C . ASP A 1 169 ? -1.119 15.226 19.361 1.00 83.12 169 ASP A C 1
ATOM 1303 O O . ASP A 1 169 ? -1.723 15.572 18.348 1.00 83.12 169 ASP A O 1
ATOM 1307 N N . GLU A 1 170 ? -1.076 13.943 19.734 1.00 85.00 170 GLU A N 1
ATOM 1308 C CA . GLU A 1 170 ? -1.792 12.873 19.040 1.00 85.00 170 GLU A CA 1
ATOM 1309 C C . GLU A 1 170 ? -3.278 12.757 19.415 1.00 85.00 170 GLU A C 1
ATOM 1311 O O . GLU A 1 170 ? -3.946 11.845 18.926 1.00 85.00 170 GLU A O 1
ATOM 1316 N N . GLU A 1 171 ? -3.787 13.605 20.315 1.00 87.88 171 GLU A N 1
ATOM 1317 C CA . GLU A 1 171 ? -5.197 13.649 20.734 1.00 87.88 171 GLU A CA 1
ATOM 1318 C C . GLU A 1 171 ? -5.741 12.275 21.195 1.00 87.88 171 GLU A C 1
ATOM 1320 O O . GLU A 1 171 ? -6.884 11.895 20.936 1.00 87.88 171 GLU A O 1
ATOM 1325 N N . GLY A 1 172 ? -4.898 11.478 21.864 1.00 89.75 172 GLY A N 1
ATOM 1326 C CA . GLY A 1 172 ? -5.254 10.144 22.360 1.00 89.75 172 GLY A CA 1
ATOM 1327 C C . GLY A 1 172 ? -5.219 9.021 21.316 1.00 89.75 172 GLY A C 1
ATOM 1328 O O . GLY A 1 172 ? -5.575 7.885 21.636 1.00 89.75 172 GLY A O 1
ATOM 1329 N N . LEU A 1 173 ? -4.752 9.278 20.091 1.00 90.56 173 LEU A N 1
ATOM 1330 C CA . LEU A 1 173 ? -4.655 8.277 19.024 1.00 90.56 173 LEU A CA 1
ATOM 1331 C C . LEU A 1 173 ? -3.790 7.070 19.415 1.00 90.56 173 LEU A C 1
ATOM 1333 O O . LEU A 1 173 ? -4.172 5.930 19.144 1.00 90.56 173 LEU A O 1
ATOM 1337 N N . LEU A 1 174 ? -2.653 7.293 20.086 1.00 92.00 174 LEU A N 1
ATOM 1338 C CA . LEU A 1 174 ? -1.786 6.204 20.552 1.00 92.00 174 LEU A CA 1
ATOM 1339 C C . LEU A 1 174 ? -2.491 5.329 21.596 1.00 92.00 174 LEU A C 1
ATOM 1341 O O . LEU A 1 174 ? -2.420 4.103 21.515 1.00 92.00 174 LEU A O 1
ATOM 1345 N N . VAL A 1 175 ? -3.234 5.944 22.520 1.00 93.69 175 VAL A N 1
ATOM 1346 C CA . VAL A 1 175 ? -4.057 5.228 23.507 1.00 93.69 175 VAL A CA 1
ATOM 1347 C C . VAL A 1 175 ? -5.141 4.414 22.810 1.00 93.69 175 VAL A C 1
ATOM 1349 O O . VAL A 1 175 ? -5.319 3.234 23.112 1.00 93.69 175 VAL A O 1
ATOM 1352 N N . PHE A 1 176 ? -5.824 5.014 21.833 1.00 94.31 176 PHE A N 1
ATOM 1353 C CA . PHE A 1 176 ? -6.863 4.345 21.064 1.00 94.31 176 PHE A CA 1
ATOM 1354 C C . PHE A 1 176 ? -6.334 3.106 20.342 1.00 94.31 176 PHE A C 1
ATOM 1356 O O . PHE A 1 176 ? -6.962 2.056 20.419 1.00 94.31 176 PHE A O 1
ATOM 1363 N N . VAL A 1 177 ? -5.190 3.169 19.656 1.00 93.06 177 VAL A N 1
ATOM 1364 C CA . VAL A 1 177 ? -4.689 2.002 18.905 1.00 93.06 177 VAL A CA 1
ATOM 1365 C C . VAL A 1 177 ? -4.082 0.920 19.798 1.00 93.06 177 VAL A C 1
ATOM 1367 O O . VAL A 1 177 ? -4.206 -0.255 19.466 1.00 93.06 177 VAL A O 1
ATOM 1370 N N . GLN A 1 178 ? -3.492 1.295 20.938 1.00 93.81 178 GLN A N 1
ATOM 1371 C CA . GLN A 1 178 ? -2.822 0.375 21.865 1.00 93.81 178 GLN A CA 1
ATOM 1372 C C . GLN A 1 178 ? -3.727 -0.224 22.955 1.00 93.81 178 GLN A C 1
ATOM 1374 O O . GLN A 1 178 ? -3.266 -1.072 23.727 1.00 93.81 178 GLN A O 1
ATOM 1379 N N . THR A 1 179 ? -4.977 0.224 23.074 1.00 94.94 179 THR A N 1
ATOM 1380 C CA . THR A 1 179 ? -5.890 -0.272 24.112 1.00 94.94 179 THR A CA 1
ATOM 1381 C C . THR A 1 179 ? -6.174 -1.770 23.961 1.00 94.94 179 THR A C 1
ATOM 1383 O O . THR A 1 179 ? -6.367 -2.304 22.863 1.00 94.94 179 THR A O 1
ATOM 1386 N N . GLY A 1 180 ? -6.200 -2.451 25.100 1.00 94.31 180 GLY A N 1
ATOM 1387 C CA . GLY A 1 180 ? -6.740 -3.792 25.272 1.00 94.31 180 GLY A CA 1
ATOM 1388 C C . GLY A 1 180 ? -8.205 -3.821 25.696 1.00 94.31 180 GLY A C 1
ATOM 1389 O O . GLY A 1 180 ? -8.759 -4.902 25.875 1.00 94.31 180 GLY A O 1
ATOM 1390 N N . GLU A 1 181 ? -8.824 -2.656 25.877 1.00 94.38 181 GLU A N 1
ATOM 1391 C CA . GLU A 1 181 ? -10.201 -2.495 26.334 1.00 94.38 181 GLU A CA 1
ATOM 1392 C C . GLU A 1 181 ? -11.119 -2.010 25.205 1.00 94.38 181 GLU A C 1
ATOM 1394 O O . GLU A 1 181 ? -10.713 -1.786 24.067 1.00 94.38 181 GLU A O 1
ATOM 1399 N N . CYS A 1 182 ? -12.408 -1.858 25.502 1.00 94.38 182 CYS A N 1
ATOM 1400 C CA . CYS A 1 182 ? -13.396 -1.436 24.519 1.00 94.38 182 CYS A CA 1
ATOM 1401 C C . CYS A 1 182 ? -13.003 -0.116 23.826 1.00 94.38 182 CYS A C 1
ATOM 1403 O O . CYS A 1 182 ? -12.965 0.944 24.455 1.00 94.38 182 CYS A O 1
ATOM 1405 N N . ARG A 1 183 ? -12.830 -0.148 22.496 1.00 94.31 183 ARG A N 1
ATOM 1406 C CA . ARG A 1 183 ? -12.527 1.048 21.688 1.00 94.31 183 ARG A CA 1
ATOM 1407 C C . ARG A 1 183 ? -13.552 2.163 21.858 1.00 94.31 183 ARG A C 1
ATOM 1409 O O . ARG A 1 183 ? -13.184 3.334 21.894 1.00 94.31 183 ARG A O 1
ATOM 1416 N N . HIS A 1 184 ? -14.833 1.818 21.981 1.00 93.38 184 HIS A N 1
ATOM 1417 C CA . HIS A 1 184 ? -15.873 2.817 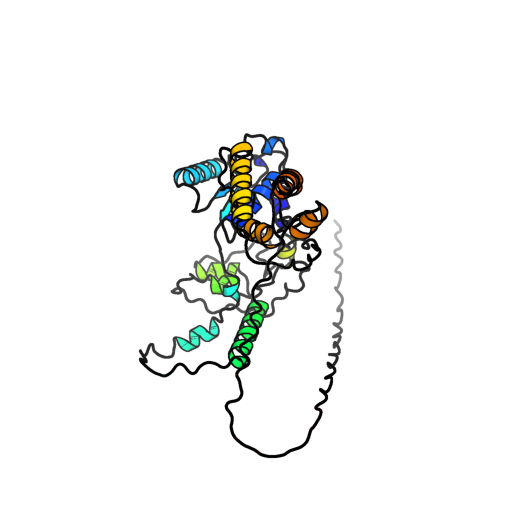22.222 1.00 93.38 184 HIS A CA 1
ATOM 1418 C C . HIS A 1 184 ? -15.722 3.482 23.588 1.00 93.38 184 HIS A C 1
ATOM 1420 O O . HIS A 1 184 ? -15.935 4.683 23.673 1.00 93.38 184 HIS A O 1
ATOM 1426 N N . ALA A 1 185 ? -15.298 2.754 24.625 1.00 93.25 185 ALA A N 1
ATOM 1427 C CA . ALA A 1 185 ? -15.042 3.352 25.934 1.00 93.25 185 ALA A CA 1
ATOM 1428 C C . ALA A 1 185 ? -13.897 4.376 25.864 1.00 93.25 185 ALA A C 1
ATOM 1430 O O . ALA A 1 185 ? -14.033 5.481 26.388 1.00 93.25 185 ALA A O 1
ATOM 1431 N N . VAL A 1 186 ? -12.820 4.059 25.135 1.00 93.50 186 VAL A N 1
ATOM 1432 C CA . VAL A 1 186 ? -11.704 4.992 24.912 1.00 93.50 186 VAL A CA 1
ATOM 1433 C C . VAL A 1 186 ? -12.154 6.234 24.137 1.00 93.50 186 VAL A C 1
ATOM 1435 O O . VAL A 1 186 ? -11.864 7.350 24.556 1.00 93.50 186 VAL A O 1
ATOM 1438 N N . LEU A 1 187 ? -12.927 6.081 23.055 1.00 93.00 187 LEU A N 1
ATOM 1439 C CA . LEU A 1 187 ? -13.470 7.229 22.310 1.00 93.00 187 LEU A CA 1
ATOM 1440 C C . LEU A 1 187 ? -14.438 8.068 23.151 1.00 93.00 187 LEU A C 1
ATOM 1442 O O . LEU A 1 187 ? -14.444 9.295 23.049 1.00 93.00 187 LEU A O 1
ATOM 1446 N N . THR A 1 188 ? -15.255 7.425 23.987 1.00 92.50 188 THR A N 1
ATOM 1447 C CA . THR A 1 188 ? -16.131 8.111 24.939 1.00 92.50 188 THR A CA 1
ATOM 1448 C C . THR A 1 188 ? -15.321 8.963 25.908 1.00 92.50 188 THR A C 1
ATOM 1450 O O . THR A 1 188 ? -15.711 10.101 26.161 1.00 92.50 188 THR A O 1
ATOM 1453 N N . LEU A 1 189 ? -14.186 8.451 26.393 1.00 91.62 189 LEU A N 1
ATOM 1454 C CA . LEU A 1 189 ? -13.278 9.184 27.269 1.00 91.62 189 LEU A CA 1
ATOM 1455 C C . LEU A 1 189 ? -12.604 10.364 26.548 1.00 91.62 189 LEU A C 1
ATOM 1457 O O . LEU A 1 189 ? -12.682 11.485 27.046 1.00 91.62 189 LEU A O 1
ATOM 1461 N N . ILE A 1 190 ? -12.011 10.132 25.369 1.00 90.62 190 ILE A N 1
ATOM 1462 C CA . ILE A 1 190 ? -11.312 11.159 24.569 1.00 90.62 190 ILE A CA 1
ATOM 1463 C C . ILE A 1 190 ? -12.243 12.334 24.251 1.00 90.62 190 ILE A C 1
ATOM 1465 O O . ILE A 1 190 ? -11.913 13.489 24.511 1.00 90.62 190 ILE A O 1
ATOM 1469 N N . TYR A 1 191 ? -13.440 12.045 23.739 1.00 90.44 191 TYR A N 1
ATOM 1470 C CA . TYR A 1 191 ? -14.373 13.074 23.272 1.00 90.44 191 TYR A CA 1
ATOM 1471 C C . TYR A 1 191 ? -15.415 13.496 24.313 1.00 90.44 191 TYR A C 1
ATOM 1473 O O . TYR A 1 191 ? -16.298 14.294 24.001 1.00 90.44 191 TYR A O 1
ATOM 1481 N N . LYS A 1 192 ? -15.339 12.972 25.544 1.00 90.94 192 LYS A N 1
ATOM 1482 C CA . LYS A 1 192 ? -16.307 13.234 26.627 1.00 90.94 192 LYS A CA 1
ATOM 1483 C C . LYS A 1 192 ? -17.761 12.974 26.201 1.00 90.94 192 LYS A C 1
ATOM 1485 O O . LYS A 1 192 ? -18.678 13.713 26.563 1.00 90.94 192 LYS A O 1
ATOM 1490 N N . ASN A 1 193 ? -17.976 11.921 25.411 1.00 90.88 193 ASN A N 1
ATOM 1491 C CA . ASN A 1 193 ? -19.312 11.522 24.970 1.00 90.88 193 ASN A CA 1
ATOM 1492 C C . ASN A 1 193 ? -20.103 10.872 26.119 1.00 90.88 193 ASN A C 1
ATOM 1494 O O . ASN A 1 193 ? -19.556 10.496 27.154 1.00 90.88 193 ASN A O 1
ATOM 1498 N N . LYS A 1 194 ? -21.412 10.677 25.927 1.00 92.12 194 LYS A N 1
ATOM 1499 C CA . LYS A 1 194 ? -22.196 9.802 26.813 1.00 92.12 194 LYS A CA 1
ATOM 1500 C C . LYS A 1 194 ? -21.842 8.331 26.533 1.00 92.12 194 LYS A C 1
ATOM 1502 O O . LYS A 1 194 ? -21.613 7.997 25.367 1.00 92.12 194 LYS A O 1
ATOM 1507 N N . PRO A 1 195 ? -21.819 7.446 27.548 1.00 88.06 195 PRO A N 1
ATOM 1508 C CA . PRO A 1 195 ? -21.640 6.014 27.330 1.00 88.06 195 PRO A CA 1
ATOM 1509 C C . PRO A 1 195 ? -22.704 5.474 26.372 1.00 88.06 195 PRO A C 1
ATOM 1511 O O . PRO A 1 195 ? -23.896 5.738 26.541 1.00 88.06 195 PRO A O 1
ATOM 1514 N N . LEU A 1 196 ? -22.267 4.736 25.354 1.00 81.19 196 LEU A N 1
ATOM 1515 C CA . LEU A 1 196 ? -23.167 4.126 24.381 1.00 81.19 196 LEU A CA 1
ATOM 1516 C C . LEU A 1 196 ? -23.685 2.786 24.911 1.00 81.19 196 LEU A C 1
ATOM 1518 O O . LEU A 1 196 ? -22.927 2.010 25.489 1.00 81.19 196 LEU A O 1
ATOM 1522 N N . GLN A 1 197 ? -24.961 2.495 24.650 1.00 84.62 197 GLN A N 1
ATOM 1523 C CA . GLN A 1 197 ? -25.500 1.136 24.698 1.00 84.62 197 GLN A CA 1
ATOM 1524 C C . GLN A 1 197 ? -25.535 0.602 23.261 1.00 84.62 197 GLN A C 1
ATOM 1526 O O . GLN A 1 197 ? -26.421 0.984 22.493 1.00 84.62 197 GLN A O 1
ATOM 1531 N N . PRO A 1 198 ? -24.533 -0.189 22.842 1.00 82.94 198 PRO A N 1
ATOM 1532 C CA . PRO A 1 198 ? -24.446 -0.629 21.461 1.00 82.94 198 PRO A CA 1
ATOM 1533 C C . PRO A 1 198 ? -25.595 -1.595 21.136 1.00 82.94 198 PRO A C 1
ATOM 1535 O O . PRO A 1 198 ? -25.777 -2.609 21.801 1.00 82.94 198 PRO A O 1
ATOM 1538 N N . VAL A 1 199 ? -26.363 -1.277 20.090 1.00 90.50 199 VAL A N 1
ATOM 1539 C CA . VAL A 1 199 ? -27.434 -2.134 19.531 1.00 90.50 199 VAL A CA 1
ATOM 1540 C C . VAL A 1 199 ? -26.919 -3.119 18.470 1.00 90.50 199 VAL A C 1
ATOM 1542 O O . VAL A 1 199 ? -27.669 -3.933 17.942 1.00 90.50 199 VAL A O 1
ATOM 1545 N N . VAL A 1 200 ? -25.631 -3.025 18.143 1.00 89.19 200 VAL A N 1
ATOM 1546 C CA . VAL A 1 200 ? -24.887 -3.860 17.190 1.00 89.19 200 VAL A CA 1
ATOM 1547 C C . VAL A 1 200 ? -23.595 -4.339 17.865 1.00 89.19 200 VAL A C 1
ATOM 1549 O O . VAL A 1 200 ? -23.235 -3.788 18.910 1.00 89.19 200 VAL A O 1
ATOM 1552 N N . PRO A 1 201 ? -22.868 -5.330 17.310 1.00 93.12 201 PRO A N 1
ATOM 1553 C CA . PRO A 1 201 ? -21.547 -5.695 17.819 1.00 93.12 201 PRO A CA 1
ATOM 1554 C C . PRO A 1 201 ? -20.658 -4.463 18.046 1.00 93.12 201 PRO A C 1
ATOM 1556 O O . PRO A 1 201 ? -20.573 -3.586 17.191 1.00 93.12 201 PRO A O 1
ATOM 1559 N N . CYS A 1 202 ? -20.040 -4.377 19.227 1.00 93.44 202 CYS A N 1
ATOM 1560 C CA . CYS A 1 202 ? -19.437 -3.138 19.719 1.00 93.44 202 CYS A CA 1
ATOM 1561 C C . CYS A 1 202 ? -18.145 -2.746 18.977 1.00 93.44 202 CYS A C 1
ATOM 1563 O O . CYS A 1 202 ? -18.120 -1.758 18.258 1.00 93.44 202 CYS A O 1
ATOM 1565 N N . CYS A 1 203 ? -17.055 -3.481 19.182 1.00 93.12 203 CYS A N 1
ATOM 1566 C CA . CYS A 1 203 ? -15.770 -3.284 18.500 1.00 93.12 203 CYS A CA 1
ATOM 1567 C C . CYS A 1 203 ? -15.032 -4.623 18.436 1.00 93.12 203 CYS A C 1
ATOM 1569 O O . CYS A 1 203 ? -15.503 -5.600 19.020 1.00 93.12 203 CYS A O 1
ATOM 1571 N N . GLU A 1 204 ? -13.881 -4.686 17.773 1.00 93.50 204 GLU A N 1
ATOM 1572 C CA . GLU A 1 204 ? -13.145 -5.937 17.583 1.00 93.50 204 GLU A CA 1
ATOM 1573 C C . GLU A 1 204 ? -12.548 -6.494 18.885 1.00 93.50 204 GLU A C 1
ATOM 1575 O O . GLU A 1 204 ? -12.319 -7.692 18.993 1.00 93.50 204 GLU A O 1
ATOM 1580 N N . ILE A 1 205 ? -12.346 -5.644 19.898 1.00 93.81 205 ILE A N 1
ATOM 1581 C CA . ILE A 1 205 ? -11.910 -6.071 21.236 1.00 93.81 205 ILE A CA 1
ATOM 1582 C C . ILE A 1 205 ? -13.045 -6.769 21.990 1.00 93.81 205 ILE A C 1
ATOM 1584 O O . ILE A 1 205 ? -12.849 -7.827 22.580 1.00 93.81 205 ILE A O 1
ATOM 1588 N N . CYS A 1 206 ? -14.252 -6.200 21.955 1.00 93.88 206 CYS A N 1
ATOM 1589 C CA . CYS A 1 206 ? -15.419 -6.774 22.631 1.00 93.88 206 CYS A CA 1
ATOM 1590 C C . CYS A 1 206 ? -16.066 -7.917 21.837 1.00 93.88 206 CYS A C 1
ATOM 1592 O O . CYS A 1 206 ? -16.746 -8.759 22.414 1.00 93.88 206 CYS A O 1
ATOM 1594 N N . CYS A 1 207 ? -15.906 -7.916 20.514 1.00 94.19 207 CYS A N 1
ATOM 1595 C CA . CYS A 1 207 ? -16.460 -8.902 19.597 1.00 94.19 207 CYS A CA 1
ATOM 1596 C C . CYS A 1 207 ? -15.401 -9.285 18.545 1.00 94.19 207 CYS A C 1
ATOM 1598 O O . CYS A 1 207 ? -15.418 -8.750 17.433 1.00 94.19 207 CYS A O 1
ATOM 1600 N N . PRO A 1 208 ? -14.489 -10.222 18.869 1.00 92.12 208 PRO A N 1
ATOM 1601 C CA . PRO A 1 208 ? -13.417 -10.640 17.961 1.00 92.12 208 PRO A CA 1
ATOM 1602 C C . PRO A 1 208 ? -13.900 -11.197 16.618 1.00 92.12 208 PRO A C 1
ATOM 1604 O O . PRO A 1 208 ? -13.197 -11.065 15.625 1.00 92.12 208 PRO A O 1
ATOM 1607 N N . ALA A 1 209 ? -15.127 -11.730 16.550 1.00 91.88 209 ALA A N 1
ATOM 1608 C CA . ALA A 1 209 ? -15.746 -12.193 15.304 1.00 91.88 209 ALA A CA 1
ATOM 1609 C C . ALA A 1 209 ? -15.885 -11.087 14.235 1.00 91.88 209 ALA A C 1
ATOM 1611 O O . ALA A 1 209 ? -16.058 -11.379 13.054 1.00 91.88 209 ALA A O 1
ATOM 1612 N N . LEU A 1 210 ? -15.794 -9.805 14.617 1.00 90.19 210 LEU A N 1
ATOM 1613 C CA . LEU A 1 210 ? -15.716 -8.703 13.656 1.00 90.19 210 LEU A CA 1
ATOM 1614 C C . LEU A 1 210 ? -14.438 -8.750 12.808 1.00 90.19 210 LEU A C 1
ATOM 1616 O O . LEU A 1 210 ? -14.469 -8.309 11.663 1.00 90.19 210 LEU A O 1
ATOM 1620 N N . LEU A 1 211 ? -13.343 -9.319 13.324 1.00 89.75 211 LEU A N 1
ATOM 1621 C CA . LEU A 1 211 ? -12.094 -9.479 12.572 1.00 89.75 211 LEU A CA 1
ATOM 1622 C C . LEU A 1 211 ? -12.254 -10.447 11.400 1.00 89.75 211 LEU A C 1
ATOM 1624 O O . LEU A 1 211 ? -11.609 -10.260 10.374 1.00 89.75 211 LEU A O 1
ATOM 1628 N N . ASP A 1 212 ? -13.140 -11.439 11.512 1.00 88.62 212 ASP A N 1
ATOM 1629 C CA . ASP A 1 212 ? -13.400 -12.395 10.431 1.00 88.62 212 ASP A CA 1
ATOM 1630 C C . ASP A 1 212 ? -14.084 -11.743 9.226 1.00 88.62 212 ASP A C 1
ATOM 1632 O O . ASP A 1 212 ? -13.938 -12.219 8.103 1.00 88.62 212 ASP A O 1
ATOM 1636 N N . GLN A 1 213 ? -14.777 -10.619 9.433 1.00 83.88 213 GLN A N 1
ATOM 1637 C CA . GLN A 1 213 ? -15.411 -9.860 8.352 1.00 83.88 213 GLN A CA 1
ATOM 1638 C C . GLN A 1 213 ? -14.408 -9.033 7.542 1.00 83.88 213 GLN A C 1
ATOM 1640 O O . GLN A 1 213 ? -14.721 -8.613 6.432 1.00 83.88 213 GLN A O 1
ATOM 1645 N N . THR A 1 214 ? -13.218 -8.783 8.093 1.00 78.06 214 THR A N 1
ATOM 1646 C CA . THR A 1 214 ? -12.196 -7.909 7.497 1.00 78.06 214 THR A CA 1
ATOM 1647 C C . THR A 1 214 ? -10.843 -8.601 7.357 1.00 78.06 214 THR A C 1
ATOM 1649 O O . THR A 1 214 ? -9.826 -7.938 7.154 1.00 78.06 214 THR A O 1
ATOM 1652 N N . ARG A 1 215 ? -10.788 -9.924 7.539 1.00 83.94 215 ARG A N 1
ATOM 1653 C CA . ARG A 1 215 ? -9.528 -10.663 7.551 1.00 83.94 215 ARG A CA 1
ATOM 1654 C C . ARG A 1 215 ? -8.929 -10.666 6.142 1.00 83.94 215 ARG A C 1
ATOM 1656 O O . ARG A 1 215 ? -9.635 -11.005 5.189 1.00 83.94 215 ARG A O 1
ATOM 1663 N N . PRO A 1 216 ? -7.633 -10.348 5.979 1.00 78.69 216 PRO A N 1
ATOM 1664 C CA . PRO A 1 216 ? -7.004 -10.438 4.678 1.00 78.69 216 PRO A CA 1
ATOM 1665 C C . PRO A 1 216 ? -6.997 -11.896 4.220 1.00 78.69 216 PRO A C 1
ATOM 1667 O O . PRO A 1 216 ? -6.682 -12.807 4.994 1.00 78.69 216 PRO A O 1
ATOM 1670 N N . GLY A 1 217 ? -7.321 -12.113 2.945 1.00 76.56 217 GLY A N 1
ATOM 1671 C CA . GLY A 1 217 ? -7.149 -13.416 2.313 1.00 76.56 217 GLY A CA 1
ATOM 1672 C C . GLY A 1 217 ? -5.688 -13.870 2.373 1.00 76.56 217 GLY A C 1
ATOM 1673 O O . GLY A 1 217 ? -4.768 -13.056 2.498 1.00 76.56 217 GLY A O 1
ATOM 1674 N N . THR A 1 218 ? -5.453 -15.179 2.275 1.00 77.00 218 THR A N 1
ATOM 1675 C CA . THR A 1 218 ? -4.088 -15.711 2.228 1.00 77.00 218 THR A CA 1
ATOM 1676 C C . THR A 1 218 ? -3.359 -15.117 1.021 1.00 77.00 218 THR A C 1
ATOM 1678 O O . THR A 1 218 ? -3.822 -15.298 -0.110 1.00 77.00 218 THR A O 1
ATOM 1681 N N . PRO A 1 219 ? -2.230 -14.409 1.216 1.00 69.25 219 PRO A N 1
ATOM 1682 C CA . PRO A 1 219 ? -1.468 -13.889 0.094 1.00 69.25 219 PRO A CA 1
ATOM 1683 C C . PRO A 1 219 ? -1.071 -15.049 -0.828 1.00 69.25 219 PRO A C 1
ATOM 1685 O O . PRO A 1 219 ? -0.636 -16.091 -0.325 1.00 69.25 219 PRO A O 1
ATOM 1688 N N . PRO A 1 220 ? -1.181 -14.903 -2.159 1.00 74.81 220 PRO A N 1
ATOM 1689 C CA . PRO A 1 220 ? -0.722 -15.938 -3.067 1.00 74.81 220 PRO A CA 1
ATOM 1690 C C . PRO A 1 220 ? 0.773 -16.171 -2.840 1.00 74.81 220 PRO A C 1
ATOM 1692 O O . PRO A 1 220 ? 1.560 -15.223 -2.752 1.00 74.81 220 PRO A O 1
ATOM 1695 N N . VAL A 1 221 ? 1.171 -17.440 -2.747 1.00 76.88 221 VAL A N 1
ATOM 1696 C CA . VAL A 1 221 ? 2.583 -17.816 -2.646 1.00 76.88 221 VAL A CA 1
ATOM 1697 C C . VAL A 1 221 ? 3.235 -17.523 -3.992 1.00 76.88 221 VAL A C 1
ATOM 1699 O O . VAL A 1 221 ? 3.196 -18.335 -4.913 1.00 76.88 221 VAL A O 1
ATOM 1702 N N . VAL A 1 222 ? 3.819 -16.334 -4.126 1.00 73.94 222 VAL A N 1
ATOM 1703 C CA . VAL A 1 222 ? 4.592 -15.987 -5.317 1.00 73.94 222 VAL A CA 1
ATOM 1704 C C . VAL A 1 222 ? 5.947 -16.688 -5.201 1.00 73.94 222 VAL A C 1
ATOM 1706 O O . VAL A 1 222 ? 6.681 -16.419 -4.242 1.00 73.94 222 VAL A O 1
ATOM 1709 N N . PRO A 1 223 ? 6.311 -17.589 -6.133 1.00 75.88 223 PRO A N 1
ATOM 1710 C CA . PRO A 1 223 ? 7.608 -18.243 -6.099 1.00 75.88 223 PRO A CA 1
ATOM 1711 C C . PRO A 1 223 ? 8.709 -17.185 -6.099 1.00 75.88 223 PRO A C 1
ATOM 1713 O O . PRO A 1 223 ? 8.761 -16.298 -6.955 1.00 75.88 223 PRO A O 1
ATOM 1716 N N . ARG A 1 224 ? 9.591 -17.263 -5.096 1.00 76.50 224 ARG A N 1
ATOM 1717 C CA . ARG A 1 224 ? 10.693 -16.316 -4.952 1.00 76.50 224 ARG A CA 1
ATOM 1718 C C . ARG A 1 224 ? 11.601 -16.446 -6.166 1.00 76.50 224 ARG A C 1
ATOM 1720 O O . ARG A 1 224 ? 12.264 -17.465 -6.346 1.00 76.50 224 ARG A O 1
ATOM 1727 N N . GLN A 1 225 ? 11.658 -15.400 -6.980 1.00 75.44 225 GLN A N 1
ATOM 1728 C CA . GLN A 1 225 ? 12.583 -15.374 -8.100 1.00 75.44 225 GLN A CA 1
ATOM 1729 C C . GLN A 1 225 ? 14.025 -15.394 -7.601 1.00 75.44 225 GLN A C 1
ATOM 1731 O O . GLN A 1 225 ? 14.383 -14.743 -6.613 1.00 75.44 225 GLN A O 1
ATOM 1736 N N . SER A 1 226 ? 14.860 -16.164 -8.296 1.00 81.12 226 SER A N 1
ATOM 1737 C CA . SER A 1 226 ? 16.296 -16.188 -8.049 1.00 81.12 226 SER A CA 1
ATOM 1738 C C . SER A 1 226 ? 16.870 -14.784 -8.203 1.00 81.12 226 SER A C 1
ATOM 1740 O O . SER A 1 226 ? 16.536 -14.079 -9.157 1.00 81.12 226 SER A O 1
ATOM 1742 N N . ALA A 1 227 ? 17.763 -14.391 -7.295 1.00 87.00 227 ALA A N 1
ATOM 1743 C CA . ALA A 1 227 ? 18.437 -13.105 -7.384 1.00 87.00 227 ALA A CA 1
ATOM 1744 C C . ALA A 1 227 ? 19.175 -12.981 -8.728 1.00 87.00 227 ALA A C 1
ATOM 1746 O O . ALA A 1 227 ? 20.094 -13.747 -9.024 1.00 87.00 227 ALA A O 1
ATOM 1747 N N . VAL A 1 228 ? 18.767 -12.007 -9.540 1.00 91.50 228 VAL A N 1
ATOM 1748 C CA . VAL A 1 228 ? 19.414 -11.711 -10.819 1.00 91.50 228 VAL A CA 1
ATOM 1749 C C . VAL A 1 228 ? 20.732 -10.990 -10.540 1.00 91.50 228 VAL A C 1
ATOM 1751 O O . VAL A 1 228 ? 20.758 -9.989 -9.820 1.00 91.50 228 VAL A O 1
ATOM 1754 N N . LYS A 1 229 ? 21.837 -11.493 -11.103 1.00 92.44 229 LYS A N 1
ATOM 1755 C CA . LYS A 1 229 ? 23.139 -10.815 -11.027 1.00 92.44 229 LYS A CA 1
ATOM 1756 C C . LYS A 1 229 ? 23.057 -9.485 -11.777 1.00 92.44 229 LYS A C 1
ATOM 1758 O O . LYS A 1 229 ? 22.638 -9.463 -12.929 1.00 92.44 229 LYS A O 1
ATOM 1763 N N . ARG A 1 230 ? 23.457 -8.401 -11.113 1.00 94.75 230 ARG A N 1
ATOM 1764 C CA . ARG A 1 230 ? 23.485 -7.044 -11.673 1.00 94.75 230 ARG A CA 1
ATOM 1765 C C . ARG A 1 230 ? 24.929 -6.598 -11.873 1.00 94.75 230 ARG A C 1
ATOM 1767 O O . ARG A 1 230 ? 25.773 -6.844 -11.008 1.00 94.75 230 ARG A O 1
ATOM 1774 N N . GLY A 1 231 ? 25.184 -5.961 -13.004 1.00 96.00 231 GLY A N 1
ATOM 1775 C CA . GLY A 1 231 ? 26.441 -5.313 -13.340 1.00 96.00 231 GLY A CA 1
ATOM 1776 C C . GLY A 1 231 ? 26.365 -3.791 -13.258 1.00 96.00 231 GLY A C 1
ATOM 1777 O O . GLY A 1 231 ? 25.498 -3.226 -12.589 1.00 96.00 231 GLY A O 1
ATOM 1778 N N . GLU A 1 232 ? 27.283 -3.130 -13.951 1.00 96.69 232 GLU A N 1
ATOM 1779 C CA . GLU A 1 232 ? 27.212 -1.693 -14.211 1.00 96.69 232 GLU A CA 1
ATOM 1780 C C . GLU A 1 232 ? 26.050 -1.361 -15.160 1.00 96.69 232 GLU A C 1
ATOM 1782 O O . GLU A 1 232 ? 25.710 -2.137 -16.055 1.00 96.69 232 GLU A O 1
ATOM 1787 N N . ILE A 1 233 ? 25.424 -0.201 -14.950 1.00 97.88 233 ILE A N 1
ATOM 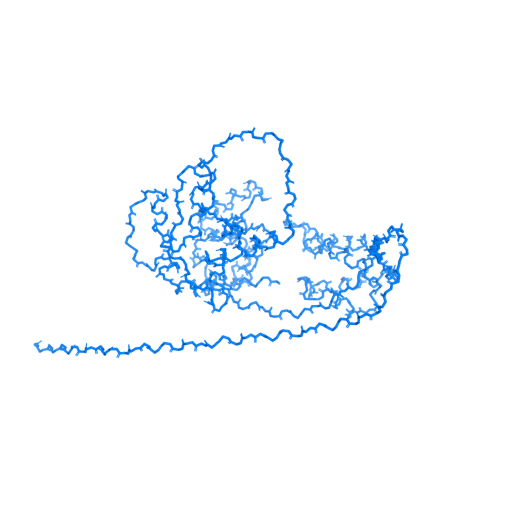1788 C CA . ILE A 1 233 ? 24.317 0.282 -15.784 1.00 97.88 233 ILE A CA 1
ATOM 1789 C C . ILE A 1 233 ? 24.858 0.706 -17.149 1.00 97.88 233 ILE A C 1
ATOM 1791 O O . ILE A 1 233 ? 25.678 1.622 -17.243 1.00 97.88 233 ILE A O 1
ATOM 1795 N N . ASN A 1 234 ? 24.340 0.098 -18.215 1.00 97.94 234 ASN A N 1
ATOM 1796 C CA . ASN A 1 234 ? 24.568 0.574 -19.570 1.00 97.94 234 ASN A CA 1
ATOM 1797 C C . ASN A 1 234 ? 23.637 1.762 -19.878 1.00 97.94 234 ASN A C 1
ATOM 1799 O O . ASN A 1 234 ? 22.416 1.607 -19.977 1.00 97.94 234 ASN A O 1
ATOM 1803 N N . LYS A 1 235 ? 24.222 2.955 -20.040 1.00 97.88 235 LYS A N 1
ATOM 1804 C CA . LYS A 1 235 ? 23.475 4.206 -20.250 1.00 97.88 235 LYS A CA 1
ATOM 1805 C C . LYS A 1 235 ? 22.695 4.237 -21.564 1.00 97.88 235 LYS A C 1
ATOM 1807 O O . LYS A 1 235 ? 21.598 4.789 -21.586 1.00 97.88 235 LYS A O 1
ATOM 1812 N N . ASP A 1 236 ? 23.210 3.617 -22.620 1.00 97.94 236 ASP A N 1
ATOM 1813 C CA . ASP A 1 236 ? 22.549 3.603 -23.929 1.00 97.94 236 ASP A CA 1
ATOM 1814 C C . ASP A 1 236 ? 21.288 2.737 -23.888 1.00 97.94 236 ASP A C 1
ATOM 1816 O O . ASP A 1 236 ? 20.219 3.156 -24.336 1.00 97.94 236 ASP A O 1
ATOM 1820 N N . VAL A 1 237 ? 21.375 1.568 -23.245 1.00 98.00 237 VAL A N 1
ATOM 1821 C CA . VAL A 1 237 ? 20.215 0.698 -23.001 1.00 98.00 237 VAL A CA 1
ATOM 1822 C C . VAL A 1 237 ? 19.198 1.391 -22.100 1.00 98.00 237 VAL A C 1
ATOM 1824 O O . VAL A 1 237 ? 18.002 1.369 -22.387 1.00 98.00 237 VAL A O 1
ATOM 1827 N N . GLN A 1 238 ? 19.655 2.049 -21.031 1.00 98.19 238 GLN A N 1
ATOM 1828 C CA . GLN A 1 238 ? 18.783 2.817 -20.141 1.00 98.19 238 GLN A CA 1
ATOM 1829 C C . GLN A 1 238 ? 18.038 3.931 -20.895 1.00 98.19 238 GLN A C 1
ATOM 1831 O O . GLN A 1 238 ? 16.828 4.081 -20.717 1.00 98.19 238 GLN A O 1
ATOM 1836 N N . LEU A 1 239 ? 18.725 4.680 -21.763 1.00 98.12 239 LEU A N 1
ATOM 1837 C CA . LEU A 1 239 ? 18.122 5.737 -22.573 1.00 98.12 239 LEU A CA 1
ATOM 1838 C C . LEU A 1 239 ? 17.113 5.177 -23.586 1.00 98.12 239 LEU A C 1
ATOM 1840 O O . LEU A 1 239 ? 16.022 5.732 -23.736 1.00 98.12 239 LEU A O 1
ATOM 1844 N N . ALA A 1 240 ? 17.441 4.065 -24.247 1.00 98.25 240 ALA A N 1
ATOM 1845 C CA . ALA A 1 240 ? 16.543 3.400 -25.187 1.00 98.25 240 ALA A CA 1
ATOM 1846 C C . ALA A 1 240 ? 15.256 2.917 -24.500 1.00 98.25 240 ALA A C 1
ATOM 1848 O O . ALA A 1 240 ? 14.157 3.199 -24.979 1.00 98.25 240 ALA A O 1
ATOM 1849 N N . LEU A 1 241 ? 15.379 2.282 -23.332 1.00 98.31 241 LEU A N 1
ATOM 1850 C CA . LEU A 1 241 ? 14.240 1.861 -22.515 1.00 98.31 241 LEU A CA 1
ATOM 1851 C C . LEU A 1 241 ? 13.412 3.051 -22.019 1.00 98.31 241 LEU A C 1
ATOM 1853 O O . LEU A 1 241 ? 12.182 2.989 -22.016 1.00 98.31 241 LEU A O 1
ATOM 1857 N N . HIS A 1 242 ? 14.066 4.158 -21.649 1.00 98.31 242 HIS A N 1
ATOM 1858 C CA . HIS A 1 242 ? 13.378 5.392 -21.281 1.00 98.31 242 HIS A CA 1
ATOM 1859 C C . HIS A 1 242 ? 12.542 5.934 -22.449 1.00 98.31 242 HIS A C 1
ATOM 1861 O O . HIS A 1 242 ? 11.372 6.281 -22.279 1.00 98.31 242 HIS A O 1
ATOM 1867 N N . LYS A 1 243 ? 13.128 5.993 -23.649 1.00 98.38 243 LYS A N 1
ATOM 1868 C CA . LYS A 1 243 ? 12.437 6.436 -24.865 1.00 98.38 243 LYS A CA 1
ATOM 1869 C C . LYS A 1 243 ? 11.257 5.523 -25.192 1.00 98.38 243 LYS A C 1
ATOM 1871 O O . LYS A 1 243 ? 10.167 6.023 -25.464 1.00 98.38 243 LYS A O 1
ATOM 1876 N N . TRP A 1 244 ? 11.459 4.210 -25.103 1.00 98.44 244 TRP A N 1
ATOM 1877 C CA . TRP A 1 244 ? 10.411 3.216 -25.311 1.00 98.44 244 TRP A CA 1
ATOM 1878 C C . TRP A 1 244 ? 9.229 3.437 -24.358 1.00 98.44 244 TRP A C 1
ATOM 1880 O O . TRP A 1 244 ? 8.111 3.641 -24.829 1.00 98.44 244 TRP A O 1
ATOM 1890 N N . ARG A 1 245 ? 9.454 3.534 -23.036 1.00 97.75 245 ARG A N 1
ATOM 1891 C CA . ARG A 1 245 ? 8.346 3.728 -22.076 1.00 97.75 245 ARG A CA 1
ATOM 1892 C C . ARG A 1 245 ? 7.588 5.042 -22.280 1.00 97.75 245 ARG A C 1
ATOM 1894 O O . ARG A 1 245 ? 6.379 5.089 -22.065 1.00 97.75 245 ARG A O 1
ATOM 1901 N N . VAL A 1 246 ? 8.278 6.113 -22.688 1.00 97.44 246 VAL A N 1
ATOM 1902 C CA . VAL A 1 246 ? 7.648 7.409 -22.989 1.00 97.44 246 VAL A CA 1
ATOM 1903 C C . VAL A 1 246 ? 6.773 7.283 -24.233 1.00 97.44 246 VAL A C 1
ATOM 1905 O O . VAL A 1 246 ? 5.660 7.806 -24.238 1.00 97.44 246 VAL A O 1
ATOM 1908 N N . GLY A 1 247 ? 7.236 6.542 -25.243 1.00 97.75 247 GLY A N 1
ATOM 1909 C CA . GLY A 1 247 ? 6.459 6.208 -26.435 1.00 97.75 247 GLY A CA 1
ATOM 1910 C C . GLY A 1 247 ? 5.191 5.420 -26.107 1.00 97.75 247 GLY A C 1
ATOM 1911 O O . GLY A 1 247 ? 4.110 5.836 -26.514 1.00 97.75 247 GLY A O 1
ATOM 1912 N N . ILE A 1 248 ? 5.297 4.356 -25.303 1.00 97.88 248 ILE A N 1
ATOM 1913 C CA . ILE A 1 248 ? 4.136 3.569 -24.847 1.00 97.88 248 ILE A CA 1
ATOM 1914 C C . ILE A 1 248 ? 3.137 4.448 -24.099 1.00 97.88 248 ILE A C 1
ATOM 1916 O O . ILE A 1 248 ? 1.945 4.423 -24.402 1.00 97.88 248 ILE A O 1
ATOM 1920 N N . LYS A 1 249 ? 3.619 5.273 -23.156 1.00 95.62 249 LYS A N 1
ATOM 1921 C CA . LYS A 1 249 ? 2.763 6.223 -22.440 1.00 95.62 249 LYS A CA 1
ATOM 1922 C C . LYS A 1 249 ? 2.048 7.133 -23.430 1.00 95.62 249 LYS A C 1
ATOM 1924 O O . LYS A 1 249 ? 0.840 7.259 -23.341 1.00 95.62 249 LYS A O 1
ATOM 1929 N N . ALA A 1 250 ? 2.763 7.779 -24.348 1.00 95.38 250 ALA A N 1
ATOM 1930 C CA . ALA A 1 250 ? 2.161 8.731 -25.279 1.00 95.38 250 ALA A CA 1
ATOM 1931 C C . ALA A 1 250 ? 1.129 8.078 -26.215 1.00 95.38 250 ALA A C 1
ATOM 1933 O O . ALA A 1 250 ? 0.086 8.679 -26.461 1.00 95.38 250 ALA A O 1
ATOM 1934 N N . ARG A 1 251 ? 1.412 6.861 -26.697 1.00 96.81 251 ARG A N 1
ATOM 1935 C CA . ARG A 1 251 ? 0.562 6.103 -27.625 1.00 96.81 251 ARG A CA 1
ATOM 1936 C C . ARG A 1 251 ? -0.723 5.612 -26.964 1.00 96.81 251 ARG A C 1
ATOM 1938 O O . ARG A 1 251 ? -1.807 5.863 -27.478 1.00 96.81 251 ARG A O 1
ATOM 1945 N N . ASP A 1 252 ? -0.596 4.942 -25.823 1.00 95.69 252 ASP A N 1
ATOM 1946 C CA . ASP A 1 252 ? -1.711 4.200 -25.226 1.00 95.69 252 ASP A CA 1
ATOM 1947 C C . ASP A 1 252 ? -2.416 4.998 -24.121 1.00 95.69 252 ASP A C 1
ATOM 1949 O O . ASP A 1 252 ? -3.551 4.698 -23.756 1.00 95.69 252 ASP A O 1
ATOM 1953 N N . TYR A 1 253 ? -1.746 6.022 -23.584 1.00 90.94 253 TYR A N 1
ATOM 1954 C CA . TYR A 1 253 ? -2.225 6.848 -22.482 1.00 90.94 253 TYR A CA 1
ATOM 1955 C C . TYR A 1 253 ? -1.898 8.335 -22.748 1.00 90.94 253 TYR A C 1
ATOM 1957 O O . TYR A 1 253 ? -0.981 8.923 -22.146 1.00 90.94 253 TYR A O 1
ATOM 1965 N N . PRO A 1 254 ? -2.659 9.010 -23.627 1.00 86.69 254 PRO A N 1
ATOM 1966 C CA . PRO A 1 254 ? -2.434 10.423 -23.923 1.00 86.69 254 PRO A CA 1
ATOM 1967 C C . PRO A 1 254 ? -2.730 11.329 -22.713 1.00 86.69 254 PRO A C 1
ATOM 1969 O O . PRO A 1 254 ? -1.945 12.233 -22.423 1.00 86.69 254 PRO A O 1
ATOM 1972 N N . THR A 1 255 ? -3.772 11.029 -21.928 1.00 88.12 255 THR A N 1
ATOM 1973 C CA . THR A 1 255 ? -4.268 11.867 -20.812 1.00 88.12 255 THR A CA 1
ATOM 1974 C C . THR A 1 255 ? -4.192 11.263 -19.385 1.00 88.12 255 THR A C 1
ATOM 1976 O O . THR A 1 255 ? -5.033 11.604 -18.553 1.00 88.12 255 THR A O 1
ATOM 1979 N N . PRO A 1 256 ? -3.266 10.348 -19.036 1.00 76.44 256 PRO A N 1
ATOM 1980 C CA . PRO A 1 256 ? -3.260 9.673 -17.749 1.00 76.44 256 PRO A CA 1
ATOM 1981 C C . PRO A 1 256 ? -2.823 10.610 -16.632 1.00 76.44 256 PRO A C 1
ATOM 1983 O O . PRO A 1 256 ? -2.039 11.539 -16.824 1.00 76.44 256 PRO A O 1
ATOM 1986 N N . LEU A 1 257 ? -3.265 10.261 -15.428 1.00 76.62 257 LEU A N 1
ATOM 1987 C CA . LEU A 1 257 ? -2.839 10.886 -14.179 1.00 76.62 257 LEU A CA 1
ATOM 1988 C C . LEU A 1 257 ? -1.451 10.403 -13.707 1.00 76.62 257 LEU A C 1
ATOM 1990 O O . LEU A 1 257 ? -0.971 10.862 -12.675 1.00 76.62 257 LEU A O 1
ATOM 1994 N N . PHE A 1 258 ? -0.804 9.482 -14.435 1.00 82.25 258 PHE A N 1
ATOM 1995 C CA . PHE A 1 258 ? 0.505 8.914 -14.099 1.00 82.25 258 PHE A CA 1
ATOM 1996 C C . PHE A 1 258 ? 1.561 9.189 -15.185 1.00 82.25 258 PHE A C 1
ATOM 1998 O O . PHE A 1 258 ? 1.259 9.278 -16.378 1.00 82.25 258 PHE A O 1
ATOM 2005 N N . GLY A 1 259 ? 2.823 9.331 -14.764 1.00 88.81 259 GLY A N 1
ATOM 2006 C CA . GLY A 1 259 ? 3.970 9.515 -15.661 1.00 88.81 259 GLY A CA 1
ATOM 2007 C C . GLY A 1 259 ? 4.438 8.208 -16.312 1.00 88.81 259 GLY A C 1
ATOM 2008 O O . GLY A 1 259 ? 4.005 7.127 -15.933 1.00 88.81 259 GLY A O 1
ATOM 2009 N N . ALA A 1 260 ? 5.376 8.272 -17.264 1.00 93.62 260 ALA A N 1
ATOM 2010 C CA . ALA A 1 260 ? 5.877 7.075 -17.962 1.00 93.62 260 ALA A CA 1
ATOM 2011 C C . ALA A 1 260 ? 6.488 6.010 -17.021 1.00 93.62 260 ALA A C 1
ATOM 2013 O O . ALA A 1 260 ? 6.508 4.828 -17.362 1.00 93.62 260 ALA A O 1
ATOM 2014 N N . SER A 1 261 ? 6.931 6.402 -15.822 1.00 93.38 261 SER A N 1
ATOM 2015 C CA . SER A 1 261 ? 7.373 5.484 -14.763 1.00 93.38 261 SER A CA 1
ATOM 2016 C C . SER A 1 261 ? 6.277 4.520 -14.284 1.00 93.38 261 SER A C 1
ATOM 2018 O O . SER A 1 261 ? 6.603 3.440 -13.802 1.00 93.38 261 SER A O 1
ATOM 2020 N N . GLY A 1 262 ? 4.994 4.857 -14.470 1.00 91.19 262 GLY A N 1
ATOM 2021 C CA . GLY A 1 262 ? 3.869 3.950 -14.214 1.00 91.19 262 GLY A CA 1
ATOM 2022 C C . GLY A 1 262 ? 3.764 2.797 -15.220 1.00 91.19 262 GLY A C 1
ATOM 2023 O O . GLY A 1 262 ? 3.170 1.771 -14.899 1.00 91.19 262 GLY A O 1
ATOM 2024 N N . ILE A 1 263 ? 4.371 2.932 -16.409 1.00 96.25 263 ILE A N 1
ATOM 2025 C CA . ILE A 1 263 ? 4.514 1.835 -17.380 1.00 96.25 263 ILE A CA 1
ATOM 2026 C C . ILE A 1 263 ? 5.713 0.966 -17.012 1.00 96.25 263 ILE A C 1
ATOM 2028 O O . ILE A 1 263 ? 5.586 -0.248 -16.906 1.00 96.25 263 ILE A O 1
ATOM 2032 N N . LEU A 1 264 ? 6.881 1.575 -16.801 1.00 96.19 264 LEU A N 1
ATOM 2033 C CA . LEU A 1 264 ? 8.111 0.870 -16.440 1.00 96.19 264 LEU A CA 1
ATOM 2034 C C . LEU A 1 264 ? 8.929 1.733 -15.471 1.00 96.19 264 LEU A C 1
ATOM 2036 O O . LEU A 1 264 ? 9.423 2.798 -15.856 1.00 96.19 264 LEU A O 1
ATOM 2040 N N . GLN A 1 265 ? 9.056 1.274 -14.223 1.00 96.06 265 GLN A N 1
ATOM 2041 C CA . GLN A 1 265 ? 9.732 2.001 -13.142 1.00 96.06 265 GLN A CA 1
ATOM 2042 C C . GLN A 1 265 ? 11.225 2.214 -13.432 1.00 96.06 265 GLN A C 1
ATOM 2044 O O . GLN A 1 265 ? 11.858 1.413 -14.129 1.00 96.06 265 GLN A O 1
ATOM 2049 N N . ASP A 1 266 ? 11.808 3.270 -12.864 1.00 96.50 266 ASP A N 1
ATOM 2050 C CA . ASP A 1 266 ? 13.225 3.608 -13.056 1.00 96.50 266 ASP A CA 1
ATOM 2051 C C . ASP A 1 266 ? 14.154 2.499 -12.542 1.00 96.50 266 ASP A C 1
ATOM 2053 O O . ASP A 1 266 ? 15.132 2.147 -13.202 1.00 96.50 266 ASP A O 1
ATOM 2057 N N . GLU A 1 267 ? 13.802 1.866 -11.423 1.00 95.75 267 GLU A N 1
ATOM 2058 C CA . GLU A 1 267 ? 14.519 0.729 -10.841 1.00 95.75 267 GLU A CA 1
ATOM 2059 C C . GLU A 1 267 ? 14.504 -0.483 -11.775 1.00 95.75 267 GLU A C 1
ATOM 2061 O O . GLU A 1 267 ? 15.478 -1.237 -11.850 1.00 95.75 267 GLU A O 1
ATOM 2066 N N . THR A 1 268 ? 13.408 -0.658 -12.517 1.00 96.12 268 THR A N 1
ATOM 2067 C CA . THR A 1 268 ? 13.267 -1.735 -13.499 1.00 96.12 268 THR A CA 1
ATOM 2068 C C . THR A 1 268 ? 14.113 -1.453 -14.736 1.00 96.12 268 THR A C 1
ATOM 2070 O O . THR A 1 268 ? 14.799 -2.347 -15.224 1.00 96.12 268 THR A O 1
ATOM 2073 N N . ILE A 1 269 ? 14.159 -0.204 -15.209 1.00 98.06 269 ILE A N 1
ATOM 2074 C CA . ILE A 1 269 ? 15.079 0.195 -16.283 1.00 98.06 269 ILE A CA 1
ATOM 2075 C C . ILE A 1 269 ? 16.539 0.005 -15.847 1.00 98.06 269 ILE A C 1
ATOM 2077 O O . ILE A 1 269 ? 17.347 -0.543 -16.600 1.00 98.06 269 ILE A O 1
ATOM 2081 N N . ALA A 1 270 ? 16.893 0.414 -14.626 1.00 97.25 270 ALA A N 1
ATOM 2082 C CA . ALA A 1 270 ? 18.229 0.206 -14.069 1.00 97.25 270 ALA A CA 1
ATOM 2083 C C . ALA A 1 270 ? 18.581 -1.293 -13.978 1.00 97.25 270 ALA A C 1
ATOM 2085 O O . ALA A 1 270 ? 19.698 -1.696 -14.304 1.00 97.25 270 ALA A O 1
ATOM 2086 N N . LEU A 1 271 ? 17.621 -2.146 -13.604 1.00 96.38 271 LEU A N 1
ATOM 2087 C CA . LEU A 1 271 ? 17.787 -3.599 -13.640 1.00 96.38 271 LEU A CA 1
ATOM 2088 C C . LEU A 1 271 ? 18.052 -4.092 -15.070 1.00 96.38 271 LEU A C 1
ATOM 2090 O O . LEU A 1 271 ? 19.091 -4.696 -15.312 1.00 96.38 271 LEU A O 1
ATOM 2094 N N . LEU A 1 272 ? 17.165 -3.811 -16.026 1.00 97.12 272 LEU A N 1
ATOM 2095 C CA . LEU A 1 272 ? 17.287 -4.309 -17.403 1.00 97.12 272 LEU A CA 1
ATOM 2096 C C . LEU A 1 272 ? 18.571 -3.824 -18.096 1.00 97.12 272 LEU A C 1
ATOM 2098 O O . LEU A 1 272 ? 19.205 -4.580 -18.825 1.00 97.12 272 LEU A O 1
ATOM 2102 N N . SER A 1 273 ? 19.000 -2.596 -17.812 1.00 97.94 273 SER A N 1
ATOM 2103 C CA . SER A 1 273 ? 20.239 -2.019 -18.349 1.00 97.94 273 SER A CA 1
ATOM 2104 C C . SER A 1 273 ? 21.525 -2.537 -17.688 1.00 97.94 273 SER A C 1
ATOM 2106 O O . SER A 1 273 ? 22.610 -2.241 -18.181 1.00 97.94 273 SER A O 1
ATOM 2108 N N . SER A 1 274 ? 21.434 -3.317 -16.603 1.00 97.50 274 SER A N 1
ATOM 2109 C CA . SER A 1 274 ? 22.598 -3.833 -15.861 1.00 97.50 274 SER A CA 1
ATOM 2110 C C . SER A 1 274 ? 22.803 -5.345 -15.967 1.00 97.50 274 SER A C 1
ATOM 2112 O O . SER A 1 274 ? 23.785 -5.863 -15.440 1.00 97.50 274 SER A O 1
ATOM 2114 N N . VAL A 1 275 ? 21.906 -6.087 -16.623 1.00 96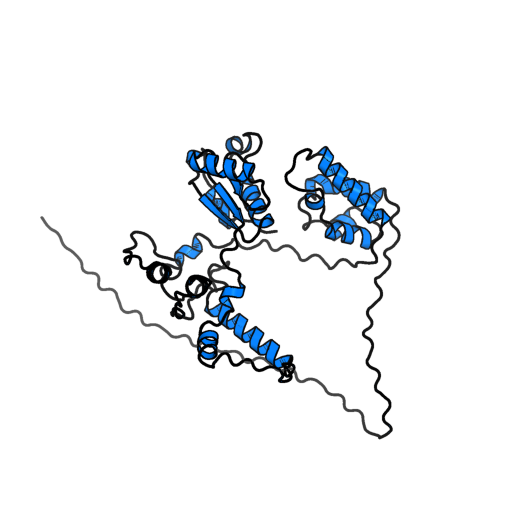.00 275 VAL A N 1
ATOM 2115 C CA . VAL A 1 275 ? 21.956 -7.565 -16.655 1.00 96.00 275 VAL A CA 1
ATOM 2116 C C . VAL A 1 275 ? 22.620 -8.142 -17.907 1.00 96.00 275 VAL A C 1
ATOM 2118 O O . VAL A 1 275 ? 22.787 -9.359 -17.990 1.00 96.00 275 VAL A O 1
ATOM 2121 N N . GLY A 1 276 ? 23.031 -7.306 -18.865 1.00 95.12 276 GLY A N 1
ATOM 2122 C CA . GLY A 1 276 ? 23.617 -7.728 -20.145 1.00 95.12 276 GLY A CA 1
ATOM 2123 C C . GLY A 1 276 ? 22.571 -8.145 -21.198 1.00 95.12 276 GLY A C 1
ATOM 2124 O O . GLY A 1 276 ? 21.387 -7.859 -21.030 1.00 95.12 276 GLY A O 1
ATOM 2125 N N . PRO A 1 277 ? 22.981 -8.810 -22.293 1.00 96.50 277 PRO A N 1
ATOM 2126 C CA . PRO A 1 277 ? 22.144 -8.996 -23.482 1.00 96.50 277 PRO A CA 1
ATOM 2127 C C . PRO A 1 277 ? 20.976 -9.966 -23.283 1.00 96.50 277 PRO A C 1
ATOM 2129 O O . PRO A 1 277 ? 21.121 -11.012 -22.652 1.00 96.50 277 PRO A O 1
ATOM 2132 N N . PHE A 1 278 ? 19.830 -9.676 -23.899 1.00 95.25 278 PHE A N 1
ATOM 2133 C CA . PHE A 1 278 ? 18.653 -10.551 -23.899 1.00 95.25 278 PHE A CA 1
ATOM 2134 C C . PHE A 1 278 ? 18.610 -11.406 -25.167 1.00 95.25 278 PHE A C 1
ATOM 2136 O O . PHE A 1 278 ? 17.875 -11.119 -26.100 1.00 95.25 278 PHE A O 1
ATOM 2143 N N . SER A 1 279 ? 19.407 -12.476 -25.188 1.00 90.19 279 SER A N 1
ATOM 2144 C CA . SER A 1 279 ? 19.494 -13.406 -26.326 1.00 90.19 279 SER A CA 1
ATOM 2145 C C . SER A 1 279 ? 18.250 -14.277 -26.530 1.00 90.19 279 SER A C 1
ATOM 2147 O O . SER A 1 279 ? 18.141 -14.948 -27.551 1.00 90.19 279 SER A O 1
ATOM 2149 N N . SER A 1 280 ? 17.349 -14.334 -25.548 1.00 95.06 280 SER A N 1
ATOM 2150 C CA . SER A 1 280 ? 16.108 -15.099 -25.640 1.00 95.06 280 SER A CA 1
ATOM 2151 C C . SER A 1 280 ? 15.012 -14.487 -24.769 1.00 95.06 280 SER A C 1
ATOM 2153 O O . SER A 1 280 ? 15.290 -13.809 -23.768 1.00 95.06 280 SER A O 1
ATOM 2155 N N . ARG A 1 281 ? 13.754 -14.762 -25.122 1.00 94.62 281 ARG A N 1
ATOM 2156 C CA . ARG A 1 281 ? 12.578 -14.278 -24.390 1.00 94.62 281 ARG A CA 1
ATOM 2157 C C . ARG A 1 281 ? 12.521 -14.851 -22.977 1.00 94.62 281 ARG A C 1
ATOM 2159 O O . ARG A 1 281 ? 12.172 -14.149 -22.032 1.00 94.62 281 ARG A O 1
ATOM 2166 N N . GLU A 1 282 ? 12.945 -16.098 -22.800 1.00 94.12 282 GLU A N 1
ATOM 2167 C CA . GLU A 1 282 ? 12.972 -16.796 -21.510 1.00 94.12 282 GLU A CA 1
ATOM 2168 C C . GLU A 1 282 ? 13.891 -16.092 -20.508 1.00 94.12 282 GLU A C 1
ATOM 2170 O O . GLU A 1 282 ? 13.627 -16.103 -19.305 1.00 94.12 282 GLU A O 1
ATOM 2175 N N . ARG A 1 283 ? 14.966 -15.445 -20.980 1.00 93.75 283 ARG A N 1
ATOM 2176 C CA . ARG A 1 283 ? 15.821 -14.630 -20.111 1.00 93.75 283 ARG A CA 1
ATOM 2177 C C . ARG A 1 283 ? 15.072 -13.409 -19.592 1.00 93.75 283 ARG A C 1
ATOM 2179 O O . ARG A 1 283 ? 15.163 -13.126 -18.401 1.00 93.75 283 ARG A O 1
ATOM 2186 N N . LEU A 1 284 ? 14.317 -12.716 -20.446 1.00 95.38 284 LEU A N 1
ATOM 2187 C CA . LEU A 1 284 ? 13.510 -11.574 -20.017 1.00 95.38 284 LEU A CA 1
ATOM 2188 C C . LEU A 1 284 ? 12.404 -12.008 -19.046 1.00 95.38 284 LEU A C 1
ATOM 2190 O O . LEU A 1 284 ? 12.234 -11.378 -18.005 1.00 95.38 284 LEU A O 1
ATOM 2194 N N . VAL A 1 285 ? 11.740 -13.138 -19.320 1.00 94.00 285 VAL A N 1
ATOM 2195 C CA . VAL A 1 285 ? 10.771 -13.766 -18.403 1.00 94.00 285 VAL A CA 1
ATOM 2196 C C . VAL A 1 285 ? 11.411 -13.994 -17.031 1.00 94.00 285 VAL A C 1
ATOM 2198 O O . VAL A 1 285 ? 10.878 -13.541 -16.024 1.00 94.00 285 VAL A O 1
ATOM 2201 N N . LYS A 1 286 ? 12.591 -14.620 -16.960 1.00 91.50 286 LYS A N 1
ATOM 2202 C CA . LYS A 1 286 ? 13.284 -14.870 -15.681 1.00 91.50 286 LYS A CA 1
ATOM 2203 C C . LYS A 1 286 ? 13.664 -13.597 -14.923 1.00 91.50 286 LYS A C 1
ATOM 2205 O O . LYS A 1 286 ? 13.760 -13.639 -13.701 1.00 91.50 286 LYS A O 1
ATOM 2210 N N . VAL A 1 287 ? 13.928 -12.501 -15.634 1.00 92.50 287 VAL A N 1
ATOM 2211 C CA . VAL A 1 287 ? 14.317 -11.221 -15.025 1.00 92.50 287 VAL A CA 1
ATOM 2212 C C . VAL A 1 287 ? 13.104 -10.421 -14.550 1.00 92.50 287 VAL A C 1
ATOM 2214 O O . VAL A 1 287 ? 13.220 -9.723 -13.545 1.00 92.50 287 VAL A O 1
ATOM 2217 N N . LEU A 1 288 ? 11.974 -10.499 -15.262 1.00 92.06 288 LEU A N 1
ATOM 2218 C CA . LEU A 1 288 ? 10.893 -9.518 -15.131 1.00 92.06 288 LEU A CA 1
ATOM 2219 C C . LEU A 1 288 ? 9.480 -10.101 -14.948 1.00 92.06 288 LEU A C 1
ATOM 2221 O O . LEU A 1 288 ? 8.626 -9.434 -14.356 1.00 92.06 288 LEU A O 1
ATOM 2225 N N . SER A 1 289 ? 9.203 -11.319 -15.432 1.00 80.31 289 SER A N 1
ATOM 2226 C CA . SER A 1 289 ? 7.851 -11.901 -15.342 1.00 80.31 289 SER A CA 1
ATOM 2227 C C . SER A 1 289 ? 7.400 -12.030 -13.886 1.00 80.31 289 SER A C 1
ATOM 2229 O O . SER A 1 289 ? 8.217 -12.224 -12.994 1.00 80.31 289 SER A O 1
ATOM 2231 N N . GLY A 1 290 ? 6.108 -11.871 -13.606 1.00 80.38 290 GLY A N 1
ATOM 2232 C CA . GLY A 1 290 ? 5.556 -11.994 -12.250 1.00 80.38 290 GLY A CA 1
ATOM 2233 C C . GLY A 1 290 ? 5.817 -10.814 -11.299 1.00 80.38 290 GLY A C 1
ATOM 2234 O O . GLY A 1 290 ? 5.164 -10.739 -10.261 1.00 80.38 290 GLY A O 1
ATOM 2235 N N . GLN A 1 291 ? 6.716 -9.879 -11.633 1.00 82.50 291 GLN A N 1
ATOM 2236 C CA . GLN A 1 291 ? 6.889 -8.622 -10.881 1.00 82.50 291 GLN A CA 1
ATOM 2237 C C . GLN A 1 291 ? 6.336 -7.408 -11.626 1.00 82.50 291 GLN A C 1
ATOM 2239 O O . GLN A 1 291 ? 5.943 -6.426 -11.000 1.00 82.50 291 GLN A O 1
ATOM 2244 N N . TRP A 1 292 ? 6.305 -7.466 -12.957 1.00 92.31 292 TRP A N 1
ATOM 2245 C CA . TRP A 1 292 ? 5.845 -6.363 -13.785 1.00 92.31 292 TRP A CA 1
ATOM 2246 C C . TRP A 1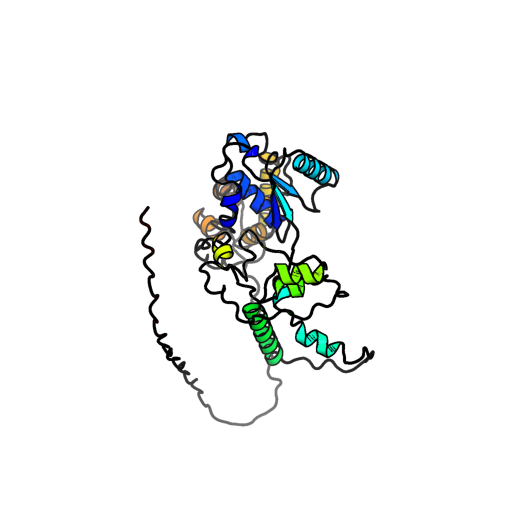 292 ? 4.404 -6.584 -14.244 1.00 92.31 292 TRP A C 1
ATOM 2248 O O . TRP A 1 292 ? 4.121 -7.484 -15.031 1.00 92.31 292 TRP A O 1
ATOM 2258 N N . THR A 1 293 ? 3.496 -5.739 -13.761 1.00 88.81 293 THR A N 1
ATOM 2259 C CA . THR A 1 293 ? 2.045 -5.831 -13.998 1.00 88.81 293 THR A CA 1
ATOM 2260 C C . THR A 1 293 ? 1.642 -5.693 -15.464 1.00 88.81 293 THR A C 1
ATOM 2262 O O . THR A 1 293 ? 0.573 -6.150 -15.848 1.00 88.81 293 THR A O 1
ATOM 2265 N N . TRP A 1 294 ? 2.495 -5.096 -16.299 1.00 93.50 294 TRP A N 1
ATOM 2266 C CA . TRP A 1 294 ? 2.222 -4.893 -17.721 1.00 93.50 294 TRP A CA 1
ATOM 2267 C C . TRP A 1 294 ? 2.782 -5.992 -18.629 1.00 93.50 294 TRP A C 1
ATOM 2269 O O . TRP A 1 294 ? 2.757 -5.838 -19.851 1.00 93.50 294 TRP A O 1
ATOM 2279 N N . TRP A 1 295 ? 3.291 -7.086 -18.052 1.00 93.75 295 TRP A N 1
ATOM 2280 C CA . TRP A 1 295 ? 3.921 -8.175 -18.797 1.00 93.75 295 TRP A CA 1
ATOM 2281 C C . TRP A 1 295 ? 3.039 -8.699 -19.936 1.00 93.75 295 TRP A C 1
ATOM 2283 O O . TRP A 1 295 ? 3.503 -8.780 -21.070 1.00 93.75 295 TRP A O 1
ATOM 2293 N N . ASP A 1 296 ? 1.765 -8.981 -19.667 1.00 93.25 296 ASP A N 1
ATOM 2294 C CA . ASP A 1 296 ? 0.866 -9.573 -20.667 1.00 93.25 296 ASP A CA 1
ATOM 2295 C C . ASP A 1 296 ? 0.554 -8.622 -21.829 1.00 93.25 296 ASP A C 1
ATOM 2297 O O . ASP A 1 296 ? 0.279 -9.066 -22.940 1.00 93.25 296 ASP A O 1
ATOM 2301 N N . LYS A 1 297 ? 0.630 -7.305 -21.595 1.00 96.19 297 LYS A N 1
ATOM 2302 C CA . LYS A 1 297 ? 0.331 -6.285 -22.608 1.00 96.19 297 LYS A CA 1
ATOM 2303 C C . LYS A 1 297 ? 1.565 -5.852 -23.398 1.00 96.19 297 LYS A C 1
ATOM 2305 O O . LYS A 1 297 ? 1.475 -5.654 -24.604 1.00 96.19 297 LYS A O 1
ATOM 2310 N N . TYR A 1 298 ? 2.701 -5.665 -22.725 1.00 97.69 298 TYR A N 1
ATOM 2311 C CA . TYR A 1 298 ? 3.898 -5.047 -23.311 1.00 97.69 298 TYR A CA 1
ATOM 2312 C C . TYR A 1 298 ? 5.141 -5.938 -23.278 1.00 97.69 298 TYR A C 1
ATOM 2314 O O . TYR A 1 298 ? 6.192 -5.509 -23.747 1.00 97.69 298 TYR A O 1
ATOM 2322 N N . GLY A 1 299 ? 5.065 -7.158 -22.738 1.00 96.50 299 GLY A N 1
ATOM 2323 C CA . GLY A 1 299 ? 6.215 -8.056 -22.597 1.00 96.50 299 GLY A CA 1
ATOM 2324 C C . GLY A 1 299 ? 6.910 -8.358 -23.922 1.00 96.50 299 GLY A C 1
ATOM 2325 O O . GLY A 1 299 ? 8.135 -8.274 -24.006 1.00 96.50 299 GLY A O 1
ATOM 2326 N N . ASP A 1 300 ? 6.133 -8.634 -24.969 1.00 96.81 300 ASP A N 1
ATOM 2327 C CA . ASP A 1 300 ? 6.673 -8.947 -26.296 1.00 96.81 300 ASP A CA 1
ATOM 2328 C C . ASP A 1 300 ? 7.252 -7.709 -26.996 1.00 96.81 300 ASP A C 1
ATOM 2330 O O . ASP A 1 300 ? 8.332 -7.779 -27.583 1.00 96.81 300 ASP A O 1
ATOM 2334 N N . GLU A 1 301 ? 6.595 -6.552 -26.870 1.00 97.94 301 GLU A N 1
ATOM 2335 C CA . GLU A 1 301 ? 7.089 -5.286 -27.428 1.00 97.94 301 GLU A CA 1
ATOM 2336 C C . GLU A 1 301 ? 8.380 -4.828 -26.727 1.00 97.94 301 GLU A C 1
ATOM 2338 O O . GLU A 1 301 ? 9.327 -4.381 -27.379 1.00 97.94 301 GLU A O 1
ATOM 2343 N N . LEU A 1 302 ? 8.462 -5.000 -25.402 1.00 97.88 302 LEU A N 1
ATOM 2344 C CA . LEU A 1 302 ? 9.674 -4.740 -24.627 1.00 97.88 302 LEU A CA 1
ATOM 2345 C C . LEU A 1 302 ? 10.811 -5.685 -25.035 1.00 97.88 302 LEU A C 1
ATOM 2347 O O . LEU A 1 302 ? 11.951 -5.243 -25.179 1.00 97.88 302 LEU A O 1
ATOM 2351 N N . TYR A 1 303 ? 10.515 -6.973 -25.241 1.00 97.94 303 TYR A N 1
ATOM 2352 C CA . TYR A 1 303 ? 11.506 -7.932 -25.723 1.00 97.94 303 TYR A CA 1
ATOM 2353 C C . TYR A 1 303 ? 12.039 -7.545 -27.104 1.00 97.94 303 TYR A C 1
ATOM 2355 O O . TYR A 1 303 ? 13.252 -7.505 -27.286 1.00 97.94 303 TYR A O 1
ATOM 2363 N N . ALA A 1 304 ? 11.159 -7.197 -28.046 1.00 97.56 304 ALA A N 1
ATOM 2364 C CA . ALA A 1 304 ? 11.560 -6.740 -29.374 1.00 97.56 304 ALA A CA 1
ATOM 2365 C C . ALA A 1 304 ? 12.440 -5.480 -29.301 1.00 97.56 304 ALA A C 1
ATOM 2367 O O . ALA A 1 304 ? 13.465 -5.402 -29.978 1.00 97.56 304 ALA A O 1
ATOM 2368 N N . CYS A 1 305 ? 12.092 -4.528 -28.425 1.00 97.38 305 CYS A N 1
ATOM 2369 C CA . CYS A 1 305 ? 12.909 -3.344 -28.172 1.00 97.38 305 CYS A CA 1
ATOM 2370 C C . CYS A 1 305 ? 14.309 -3.715 -27.661 1.00 97.38 305 CYS A C 1
ATOM 2372 O O . CYS A 1 305 ? 15.294 -3.223 -28.200 1.00 97.38 305 CYS A O 1
ATOM 2374 N N . LEU A 1 306 ? 14.414 -4.606 -26.670 1.00 97.56 306 LEU A N 1
ATOM 2375 C CA . LEU A 1 306 ? 15.695 -5.053 -26.111 1.00 97.56 306 LEU A CA 1
ATOM 2376 C C . LEU A 1 306 ? 16.533 -5.867 -27.106 1.00 97.56 306 LEU A C 1
ATOM 2378 O O . LEU A 1 306 ? 17.749 -5.702 -27.147 1.00 97.56 306 LEU A O 1
ATOM 2382 N N . ALA A 1 307 ? 15.897 -6.725 -27.905 1.00 96.56 307 ALA A N 1
ATOM 2383 C CA . ALA A 1 307 ? 16.559 -7.558 -28.906 1.00 96.56 307 ALA A CA 1
ATOM 2384 C C . ALA A 1 307 ? 17.141 -6.735 -30.068 1.00 96.56 307 ALA A C 1
ATOM 2386 O O . ALA A 1 307 ? 18.123 -7.148 -30.678 1.00 96.56 307 ALA A O 1
ATOM 2387 N N . ALA A 1 308 ? 16.566 -5.562 -30.351 1.00 96.69 308 ALA A N 1
ATOM 2388 C CA . ALA A 1 308 ? 17.073 -4.632 -31.358 1.00 96.69 308 ALA A CA 1
ATOM 2389 C C . ALA A 1 308 ? 18.292 -3.812 -30.886 1.00 96.69 308 ALA A C 1
ATOM 2391 O O . ALA A 1 308 ? 18.919 -3.129 -31.695 1.00 96.69 308 ALA A O 1
ATOM 2392 N N . LEU A 1 309 ? 18.629 -3.843 -29.591 1.00 96.75 309 LEU A N 1
ATOM 2393 C CA . LEU A 1 309 ? 19.759 -3.098 -29.038 1.00 96.75 309 LEU A CA 1
ATOM 2394 C C . LEU A 1 309 ? 21.040 -3.935 -29.051 1.00 96.75 309 LEU A C 1
ATOM 2396 O O . LEU A 1 309 ? 21.057 -5.101 -28.655 1.00 96.75 309 LEU A O 1
ATOM 2400 N N . THR A 1 310 ? 22.158 -3.294 -29.384 1.00 96.25 310 THR A N 1
ATOM 2401 C CA . THR A 1 310 ? 23.493 -3.870 -29.188 1.00 96.25 310 THR A CA 1
ATOM 2402 C C . THR A 1 310 ? 23.885 -3.758 -27.715 1.00 96.25 310 THR A C 1
ATOM 2404 O O . THR A 1 310 ? 24.545 -2.808 -27.298 1.00 96.25 310 THR A O 1
ATOM 2407 N N . ILE A 1 311 ? 23.441 -4.717 -26.901 1.00 96.31 311 ILE A N 1
ATOM 2408 C CA . ILE A 1 311 ? 23.712 -4.734 -25.459 1.00 96.31 311 ILE A CA 1
ATOM 2409 C C . ILE A 1 311 ? 25.047 -5.452 -25.194 1.00 96.31 311 ILE A C 1
ATOM 2411 O O . ILE A 1 311 ? 25.151 -6.651 -25.472 1.00 96.31 311 ILE A O 1
ATOM 2415 N N . PRO A 1 312 ? 26.068 -4.780 -24.629 1.00 95.06 312 PRO A N 1
ATOM 2416 C CA . PRO A 1 312 ? 27.332 -5.432 -24.313 1.00 95.06 312 PRO A CA 1
ATOM 2417 C C . PRO A 1 312 ? 27.173 -6.457 -23.176 1.00 95.06 312 PRO A C 1
ATOM 2419 O O . PRO A 1 312 ? 26.220 -6.383 -22.390 1.00 95.06 312 PRO A O 1
ATOM 2422 N N . PRO A 1 313 ? 28.115 -7.410 -23.043 1.00 96.81 313 PRO A N 1
ATOM 2423 C CA . PRO A 1 313 ? 28.158 -8.320 -21.905 1.00 96.81 313 PRO A CA 1
ATOM 2424 C C . PRO A 1 313 ? 28.133 -7.577 -20.562 1.00 96.81 313 PRO A C 1
ATOM 2426 O O . PRO A 1 313 ? 28.660 -6.474 -20.429 1.00 96.81 313 PRO A O 1
ATOM 2429 N N . MET A 1 314 ? 27.530 -8.204 -19.550 1.00 96.19 314 MET A N 1
ATOM 2430 C CA . MET A 1 314 ? 27.430 -7.634 -18.205 1.00 96.19 314 MET A CA 1
ATOM 2431 C C . MET A 1 314 ? 28.824 -7.383 -17.613 1.00 96.19 314 MET A C 1
ATOM 2433 O O . MET A 1 314 ? 29.601 -8.325 -17.448 1.00 96.19 314 MET A O 1
ATOM 2437 N N . VAL A 1 315 ? 29.095 -6.141 -17.209 1.00 95.56 315 VAL A N 1
ATOM 2438 C CA . VAL A 1 315 ? 30.298 -5.770 -16.451 1.00 95.56 315 VAL A CA 1
ATOM 2439 C C . VAL A 1 315 ? 30.010 -5.948 -14.957 1.00 95.56 315 VAL A C 1
ATOM 2441 O O . VAL A 1 315 ? 29.126 -5.265 -14.442 1.00 95.56 315 VAL A O 1
ATOM 2444 N N . PRO A 1 316 ? 30.680 -6.866 -14.236 1.00 93.62 316 PRO A N 1
ATOM 2445 C CA . PRO A 1 316 ? 30.421 -7.077 -12.815 1.00 93.62 316 PRO A CA 1
ATOM 2446 C C . PRO A 1 316 ? 30.727 -5.829 -11.986 1.00 93.62 316 PRO A C 1
ATOM 2448 O O . PRO A 1 316 ? 31.750 -5.181 -12.191 1.00 93.62 316 PRO A O 1
ATOM 2451 N N . LEU A 1 317 ? 29.889 -5.547 -10.987 1.00 92.75 317 LEU A N 1
ATOM 2452 C CA . LEU A 1 317 ? 30.186 -4.494 -10.019 1.00 92.75 317 LEU A CA 1
ATOM 2453 C C . LEU A 1 317 ? 31.485 -4.816 -9.260 1.00 92.75 317 LEU A C 1
ATOM 2455 O O . LEU A 1 317 ? 31.707 -5.981 -8.899 1.00 92.75 317 LEU A O 1
ATOM 2459 N N . PRO A 1 318 ? 32.321 -3.808 -8.953 1.00 86.75 318 PRO A N 1
ATOM 2460 C CA . PRO A 1 318 ? 33.538 -4.020 -8.191 1.00 86.75 318 PRO A CA 1
ATOM 2461 C C . PRO A 1 318 ? 33.191 -4.657 -6.845 1.00 86.75 318 PRO A C 1
ATOM 2463 O O . PRO A 1 318 ? 32.428 -4.108 -6.043 1.00 86.75 318 PRO A O 1
ATOM 2466 N N . SER A 1 319 ? 33.750 -5.844 -6.598 1.00 82.75 319 SER A N 1
ATOM 2467 C CA . SER A 1 319 ? 33.612 -6.526 -5.315 1.00 82.75 319 SER A CA 1
ATOM 2468 C C . SER A 1 319 ? 34.103 -5.577 -4.229 1.00 82.75 319 SER A C 1
ATOM 2470 O O . SER A 1 319 ? 35.301 -5.297 -4.150 1.00 82.75 319 SER A O 1
ATOM 2472 N N . LYS A 1 320 ? 33.201 -5.137 -3.343 1.00 74.25 320 LYS A N 1
ATOM 2473 C CA . LYS A 1 320 ? 33.569 -4.527 -2.062 1.00 74.25 320 LYS A CA 1
ATOM 2474 C C . LYS A 1 320 ? 34.221 -5.609 -1.199 1.00 74.25 320 LYS A C 1
ATOM 2476 O O . LYS A 1 320 ? 33.631 -6.101 -0.242 1.00 74.25 320 LYS A O 1
ATOM 2481 N N . ARG A 1 321 ? 35.438 -6.026 -1.560 1.00 63.34 321 ARG A N 1
ATOM 2482 C CA . ARG A 1 321 ? 36.302 -6.816 -0.689 1.00 63.34 321 ARG A CA 1
ATOM 2483 C C . ARG A 1 321 ? 36.540 -5.910 0.505 1.00 63.34 321 ARG A C 1
ATOM 2485 O O . ARG A 1 321 ? 37.220 -4.893 0.381 1.00 63.34 321 ARG A O 1
ATOM 2492 N N . GLY A 1 322 ? 35.871 -6.222 1.614 1.00 60.66 322 GLY A N 1
ATOM 2493 C CA . GLY A 1 322 ? 36.021 -5.488 2.858 1.00 60.66 322 GLY A CA 1
ATOM 2494 C C . GLY A 1 322 ? 37.506 -5.291 3.106 1.00 60.66 322 GLY A C 1
ATOM 2495 O O . GLY A 1 322 ? 38.273 -6.253 3.033 1.00 60.66 322 GLY A O 1
ATOM 2496 N N . LYS A 1 323 ? 37.907 -4.035 3.308 1.00 55.44 323 LYS A N 1
ATOM 2497 C CA . LYS A 1 323 ? 39.258 -3.662 3.711 1.00 55.44 323 LYS A CA 1
ATOM 2498 C C . LYS A 1 323 ? 39.542 -4.478 4.971 1.00 55.44 323 LYS A C 1
ATOM 2500 O O . LYS A 1 323 ? 39.036 -4.157 6.044 1.00 55.44 323 LYS A O 1
ATOM 2505 N N . LYS A 1 324 ? 40.231 -5.611 4.813 1.00 53.03 324 LYS A N 1
ATOM 2506 C CA . LYS A 1 324 ? 40.665 -6.458 5.918 1.00 53.03 324 LYS A CA 1
ATOM 2507 C C . LYS A 1 324 ? 41.544 -5.524 6.738 1.00 53.03 324 LYS A C 1
ATOM 2509 O O . LYS A 1 324 ? 42.582 -5.104 6.235 1.00 53.03 324 LYS A O 1
ATOM 2514 N N . ARG A 1 325 ? 41.058 -5.073 7.901 1.00 52.62 325 ARG A N 1
ATOM 2515 C CA . ARG A 1 325 ? 41.867 -4.310 8.856 1.00 52.62 325 ARG A CA 1
ATOM 2516 C C . ARG A 1 325 ? 43.125 -5.145 9.059 1.00 52.62 325 ARG A C 1
ATOM 2518 O O . ARG A 1 325 ? 43.034 -6.257 9.575 1.00 52.62 325 ARG A O 1
ATOM 2525 N N . GLY A 1 326 ? 44.238 -4.680 8.500 1.00 45.00 326 GLY A N 1
ATOM 2526 C CA . GLY A 1 326 ? 45.519 -5.331 8.700 1.00 45.00 326 GLY A CA 1
ATOM 2527 C C . GLY A 1 326 ? 45.826 -5.293 10.194 1.00 45.00 326 GLY A C 1
ATOM 2528 O O . GLY A 1 326 ? 45.486 -4.296 10.836 1.00 45.00 326 GLY A O 1
ATOM 2529 N N . PRO A 1 327 ? 46.406 -6.356 10.764 1.00 53.97 327 PRO A N 1
ATOM 2530 C CA . PRO A 1 327 ? 46.984 -6.247 12.086 1.00 53.97 327 PRO A CA 1
ATOM 2531 C C . PRO A 1 327 ? 48.159 -5.276 11.960 1.00 53.97 327 PRO A C 1
ATOM 2533 O O . PRO A 1 327 ? 49.068 -5.494 11.154 1.00 53.97 327 PRO A O 1
ATOM 2536 N N . GLU A 1 328 ? 48.116 -4.174 12.704 1.00 46.78 328 GLU A N 1
ATOM 2537 C CA . GLU A 1 328 ? 49.341 -3.446 13.007 1.00 46.78 328 GLU A CA 1
ATOM 2538 C C . GLU A 1 328 ? 50.315 -4.441 13.638 1.00 46.78 328 GLU A C 1
ATOM 2540 O O . GLU A 1 328 ? 49.969 -5.183 14.559 1.00 46.78 328 GLU A O 1
ATOM 2545 N N . ARG A 1 329 ? 51.511 -4.508 13.051 1.00 45.59 329 ARG A N 1
ATOM 2546 C CA . ARG A 1 329 ? 52.641 -5.292 13.539 1.00 45.59 329 ARG A CA 1
ATOM 2547 C C . ARG A 1 329 ? 52.947 -4.881 14.981 1.00 45.59 329 ARG A C 1
ATOM 2549 O O . ARG A 1 329 ? 53.528 -3.826 15.203 1.00 45.59 329 ARG A O 1
ATOM 2556 N N . GLY A 1 330 ? 52.601 -5.752 15.920 1.00 42.12 330 GLY A N 1
ATOM 2557 C CA . GLY A 1 330 ? 53.263 -5.908 17.209 1.00 42.12 330 GLY A CA 1
ATOM 2558 C C . GLY A 1 330 ? 53.913 -7.291 17.232 1.00 42.12 330 GLY A C 1
ATOM 2559 O O . GLY A 1 330 ? 53.314 -8.261 16.779 1.00 42.12 330 GLY A O 1
ATOM 2560 N N . SER A 1 331 ? 55.166 -7.325 17.654 1.00 44.50 331 SER A N 1
ATOM 2561 C CA . SER A 1 331 ? 56.139 -8.418 17.631 1.00 44.50 331 SER A CA 1
ATOM 2562 C C . SER A 1 331 ? 55.736 -9.721 18.339 1.00 44.50 331 SER A C 1
ATOM 2564 O O . SER A 1 331 ? 55.026 -9.696 19.337 1.00 44.50 331 SER A O 1
ATOM 2566 N N . GLU A 1 332 ? 56.276 -10.820 17.794 1.00 45.38 332 GLU A N 1
ATOM 2567 C CA . GLU A 1 332 ? 56.767 -12.063 18.426 1.00 45.38 332 GLU A CA 1
ATOM 2568 C C . GLU A 1 332 ? 56.153 -12.531 19.757 1.00 45.38 332 GLU A C 1
ATOM 2570 O O . GLU A 1 332 ? 56.401 -11.942 20.804 1.00 45.38 332 GLU A O 1
ATOM 2575 N N . ALA A 1 333 ? 55.487 -13.692 19.721 1.00 38.47 333 ALA A N 1
ATOM 2576 C CA . ALA A 1 333 ? 55.802 -14.839 20.582 1.00 38.47 333 ALA A CA 1
ATOM 2577 C C . ALA A 1 333 ? 54.993 -16.082 20.162 1.00 38.47 333 ALA A C 1
ATOM 2579 O O . ALA A 1 333 ? 53.860 -15.985 19.689 1.00 38.47 333 ALA A O 1
ATOM 2580 N N . ASP A 1 334 ? 55.631 -17.235 20.338 1.00 39.22 334 ASP A N 1
ATOM 2581 C CA . ASP A 1 334 ? 55.187 -18.602 20.076 1.00 39.22 334 ASP A CA 1
ATOM 2582 C C . ASP A 1 334 ? 53.807 -18.987 20.629 1.00 39.22 334 ASP A C 1
ATOM 2584 O O . ASP A 1 334 ? 53.379 -18.516 21.682 1.00 39.22 334 ASP A O 1
ATOM 2588 N N . GLY A 1 335 ? 53.170 -19.977 19.990 1.00 36.31 335 GLY A N 1
ATOM 2589 C CA . GLY A 1 335 ? 52.186 -20.808 20.690 1.00 36.31 335 GLY A CA 1
ATOM 2590 C C . GLY A 1 335 ? 51.090 -21.443 19.839 1.00 36.31 335 GLY A C 1
ATOM 2591 O O . GLY A 1 335 ? 50.077 -20.820 19.554 1.00 36.31 335 GLY A O 1
ATOM 2592 N N . ALA A 1 336 ? 51.299 -22.722 19.519 1.00 37.75 336 ALA A N 1
ATOM 2593 C CA . ALA A 1 336 ? 50.330 -23.822 19.453 1.00 37.75 336 ALA A CA 1
ATOM 2594 C C . ALA A 1 336 ? 48.923 -23.604 18.843 1.00 37.75 336 ALA A C 1
ATOM 2596 O O . ALA A 1 336 ? 48.042 -22.925 19.367 1.00 37.75 336 ALA A O 1
ATOM 2597 N N . ALA A 1 337 ? 48.677 -24.377 17.784 1.00 44.38 337 ALA A N 1
ATOM 2598 C CA . ALA A 1 337 ? 47.371 -24.641 17.201 1.00 44.38 337 ALA A CA 1
ATOM 2599 C C . ALA A 1 337 ? 46.397 -25.296 18.200 1.00 44.38 337 ALA A C 1
ATOM 2601 O O . ALA A 1 337 ? 46.691 -26.350 18.760 1.00 44.38 337 ALA A O 1
ATOM 2602 N N . VAL A 1 338 ? 45.190 -24.734 18.329 1.00 41.03 338 VAL A N 1
ATOM 2603 C CA . VAL A 1 338 ? 44.030 -25.422 18.915 1.00 41.03 338 VAL A CA 1
ATOM 2604 C C . VAL A 1 338 ? 42.813 -25.209 18.018 1.00 41.03 338 VAL A C 1
ATOM 2606 O O . VAL A 1 338 ? 42.271 -24.114 17.879 1.00 41.03 338 VAL A O 1
ATOM 2609 N N . THR A 1 339 ? 42.377 -26.297 17.391 1.00 42.62 339 THR A N 1
ATOM 2610 C CA . THR A 1 339 ? 41.126 -26.406 16.642 1.00 42.62 339 THR A CA 1
ATOM 2611 C C . THR A 1 339 ? 39.933 -26.356 17.598 1.00 42.62 339 THR A C 1
ATOM 2613 O O . THR A 1 339 ? 39.680 -27.316 18.325 1.00 42.62 339 THR A O 1
ATOM 2616 N N . SER A 1 340 ? 39.173 -25.260 17.579 1.00 38.16 340 SER A N 1
ATOM 2617 C CA . SER A 1 340 ? 37.920 -25.131 18.331 1.00 38.16 340 SER A CA 1
ATOM 2618 C C . SER A 1 340 ? 36.735 -25.624 17.494 1.00 38.16 340 SER A C 1
ATOM 2620 O O . SER A 1 340 ? 36.288 -24.967 16.551 1.00 38.16 340 SER A O 1
ATOM 2622 N N . LYS A 1 341 ? 36.242 -26.821 17.833 1.00 37.81 341 LYS A N 1
ATOM 2623 C CA . LYS A 1 341 ? 34.946 -27.350 17.394 1.00 37.81 341 LYS A CA 1
ATOM 2624 C C . LYS A 1 341 ? 33.838 -26.640 18.180 1.00 37.81 341 LYS A C 1
ATOM 2626 O O . LYS A 1 341 ? 33.845 -26.648 19.407 1.00 37.81 341 LYS A O 1
ATOM 2631 N N . ARG A 1 342 ? 32.865 -26.058 17.473 1.00 35.25 342 ARG A N 1
ATOM 2632 C CA . ARG A 1 342 ? 31.611 -25.560 18.064 1.00 35.25 342 ARG A CA 1
ATOM 2633 C C . ARG A 1 342 ? 30.785 -26.732 18.619 1.00 35.25 342 ARG A C 1
ATOM 2635 O O . ARG A 1 342 ? 30.557 -27.677 17.863 1.00 35.25 342 ARG A O 1
ATOM 2642 N N . PRO A 1 343 ? 30.273 -26.662 19.859 1.00 37.97 343 PRO A N 1
ATOM 2643 C CA . PRO A 1 343 ? 29.241 -27.576 20.311 1.00 37.97 343 PRO A CA 1
ATOM 2644 C C . PRO A 1 343 ? 27.880 -27.151 19.753 1.00 37.97 343 PRO A C 1
ATOM 2646 O O . PRO A 1 343 ? 27.521 -25.971 19.735 1.00 37.97 343 PRO A O 1
ATOM 2649 N N . ASN A 1 344 ? 27.153 -28.151 19.270 1.00 35.44 344 ASN A N 1
ATOM 2650 C CA . ASN A 1 344 ? 25.769 -28.073 18.837 1.00 35.44 344 ASN A CA 1
ATOM 2651 C C . ASN A 1 344 ? 24.897 -27.994 20.101 1.00 35.44 344 ASN A C 1
ATOM 2653 O O . ASN A 1 344 ? 24.953 -28.903 20.927 1.00 35.44 344 ASN A O 1
ATOM 2657 N N . ILE A 1 345 ? 24.157 -26.900 20.290 1.00 39.59 345 ILE A N 1
ATOM 2658 C CA . ILE A 1 345 ? 23.213 -26.760 21.406 1.00 39.59 345 ILE A CA 1
ATOM 2659 C C . ILE A 1 345 ? 21.849 -27.217 20.904 1.00 39.59 345 ILE A C 1
ATOM 2661 O O . ILE A 1 345 ? 21.248 -26.578 20.043 1.00 39.59 345 ILE A O 1
ATOM 2665 N N . THR A 1 346 ? 21.406 -28.345 21.447 1.00 36.94 346 THR A N 1
ATOM 2666 C CA . THR A 1 346 ? 20.072 -28.913 21.283 1.00 36.94 346 THR A CA 1
ATOM 2667 C C . THR A 1 346 ? 19.052 -28.064 22.042 1.00 36.94 346 THR A C 1
ATOM 2669 O O . THR A 1 346 ? 19.257 -27.711 23.203 1.00 36.94 346 THR A O 1
ATOM 2672 N N . GLU A 1 347 ? 17.960 -27.731 21.366 1.00 40.22 347 GLU A N 1
ATOM 2673 C CA . GLU A 1 347 ? 16.805 -26.994 21.881 1.00 40.22 347 GLU A CA 1
ATOM 2674 C C . GLU A 1 347 ? 16.000 -27.871 22.868 1.00 40.22 347 GLU A C 1
ATOM 2676 O O . GLU A 1 347 ? 15.739 -29.035 22.552 1.00 40.22 347 GLU A O 1
ATOM 2681 N N . PRO A 1 348 ? 15.594 -27.375 24.053 1.00 36.97 348 PRO A N 1
ATOM 2682 C CA . PRO A 1 348 ? 14.711 -28.127 24.936 1.00 36.97 348 PRO A CA 1
ATOM 2683 C C . PRO A 1 348 ? 13.252 -28.014 24.473 1.00 36.97 348 PRO A C 1
ATOM 2685 O O . PRO A 1 348 ? 12.717 -26.919 24.295 1.00 36.97 348 PRO A O 1
ATOM 2688 N N . GLN A 1 349 ? 12.604 -29.170 24.313 1.00 35.44 349 GLN A N 1
ATOM 2689 C CA . GLN A 1 349 ? 11.165 -29.284 24.092 1.00 35.44 349 GLN A CA 1
ATOM 2690 C C . GLN A 1 349 ? 10.396 -28.756 25.309 1.00 35.44 349 GLN A C 1
ATOM 2692 O O . GLN A 1 349 ? 10.583 -29.232 26.428 1.00 35.44 349 GLN A O 1
ATOM 2697 N N . ILE A 1 350 ? 9.504 -27.793 25.079 1.00 38.28 350 ILE A N 1
ATOM 2698 C CA . ILE A 1 350 ? 8.511 -27.361 26.062 1.00 38.28 350 ILE A CA 1
ATOM 2699 C C . ILE A 1 350 ? 7.303 -28.288 25.924 1.00 38.28 350 ILE A C 1
ATOM 2701 O O . ILE A 1 350 ? 6.589 -28.263 24.923 1.00 38.28 350 ILE A O 1
ATOM 2705 N N . THR A 1 351 ? 7.096 -29.123 26.936 1.00 33.00 351 THR A N 1
ATOM 2706 C CA . THR A 1 351 ? 5.898 -29.942 27.129 1.00 33.00 351 THR A CA 1
ATOM 2707 C C . THR A 1 351 ? 4.691 -29.056 27.423 1.00 33.00 351 THR A C 1
ATOM 2709 O O . THR A 1 351 ? 4.698 -28.283 28.382 1.00 33.00 351 THR A O 1
ATOM 2712 N N . ALA A 1 352 ? 3.647 -29.188 26.605 1.00 33.28 352 ALA A N 1
ATOM 2713 C CA . ALA A 1 352 ? 2.344 -28.585 26.842 1.00 33.28 352 ALA A CA 1
ATOM 2714 C C . ALA A 1 352 ? 1.672 -29.241 28.058 1.00 33.28 352 ALA A C 1
ATOM 2716 O O . ALA A 1 352 ? 1.500 -30.458 28.104 1.00 33.28 352 ALA A O 1
ATOM 2717 N N . VAL A 1 353 ? 1.282 -28.423 29.036 1.00 34.53 353 VAL A N 1
ATOM 2718 C CA . VAL A 1 353 ? 0.406 -28.832 30.135 1.00 34.53 353 VAL A CA 1
ATOM 2719 C C . VAL A 1 353 ? -1.032 -28.676 29.648 1.00 34.53 353 VAL A C 1
ATOM 2721 O O . VAL A 1 353 ? -1.543 -27.565 29.524 1.00 34.53 353 VAL A O 1
ATOM 2724 N N . THR A 1 354 ? -1.678 -29.794 29.335 1.00 34.88 354 THR A N 1
ATOM 2725 C CA . THR A 1 354 ? -3.127 -29.881 29.135 1.00 34.88 354 THR A CA 1
ATOM 2726 C C . THR A 1 354 ? -3.833 -29.659 30.469 1.00 34.88 354 THR A C 1
ATOM 2728 O O . THR A 1 354 ? -3.774 -30.512 31.351 1.00 34.88 354 THR A O 1
ATOM 2731 N N . SER A 1 355 ? -4.503 -28.515 30.608 1.00 36.34 355 SER A N 1
ATOM 2732 C CA . SER A 1 355 ? -5.500 -28.282 31.652 1.00 36.34 355 SER A CA 1
ATOM 2733 C C . SER A 1 355 ? -6.862 -28.735 31.131 1.00 36.34 355 SER A C 1
ATOM 2735 O O . SER A 1 355 ? -7.422 -28.151 30.204 1.00 36.34 355 SER A O 1
ATOM 2737 N N . THR A 1 356 ? -7.354 -29.827 31.703 1.00 36.31 356 THR A N 1
ATOM 2738 C CA . THR A 1 356 ? -8.724 -30.321 31.586 1.00 36.31 356 THR A CA 1
ATOM 2739 C C . THR A 1 356 ? -9.668 -29.372 32.320 1.00 36.31 356 THR A C 1
ATOM 2741 O O . THR A 1 356 ? -9.615 -29.287 33.544 1.00 36.31 356 THR A O 1
ATOM 2744 N N . ALA A 1 357 ? -10.537 -28.677 31.584 1.00 36.06 357 ALA A N 1
ATOM 2745 C CA . ALA A 1 357 ? -11.661 -27.954 32.167 1.00 36.06 357 ALA A CA 1
ATOM 2746 C C . ALA A 1 357 ? -12.880 -28.884 32.250 1.00 36.06 357 ALA A C 1
ATOM 2748 O O . ALA A 1 357 ? -13.365 -29.396 31.238 1.00 36.06 357 ALA A O 1
ATOM 2749 N N . GLU A 1 358 ? -13.328 -29.104 33.483 1.00 33.34 358 GLU A N 1
ATOM 2750 C CA . GLU A 1 358 ? -14.565 -29.780 33.853 1.00 33.34 358 GLU A CA 1
ATOM 2751 C C . GLU A 1 358 ? -15.780 -29.132 33.188 1.00 33.34 358 GLU A C 1
ATOM 2753 O O . GLU A 1 358 ? -15.977 -27.917 33.213 1.00 33.34 358 GLU A O 1
ATOM 2758 N N . SER A 1 359 ? -16.626 -29.982 32.619 1.00 35.97 359 SER A N 1
ATOM 2759 C CA . SER A 1 359 ? -17.953 -29.641 32.130 1.00 35.97 359 SER A CA 1
ATOM 2760 C C . SER A 1 359 ? -18.947 -29.759 33.286 1.00 35.97 359 SER A C 1
ATOM 2762 O O . SER A 1 359 ? -19.107 -30.824 33.876 1.00 35.97 359 SER A O 1
ATOM 2764 N N . THR A 1 360 ? -19.631 -28.663 33.611 1.00 40.00 360 THR A N 1
ATOM 2765 C CA . THR A 1 360 ? -20.800 -28.662 34.505 1.00 40.00 360 THR A CA 1
ATOM 2766 C C . THR A 1 360 ? -22.072 -28.576 33.652 1.00 40.00 360 THR A C 1
ATOM 2768 O O . THR A 1 360 ? -22.082 -27.840 32.662 1.00 40.00 360 THR A O 1
ATOM 2771 N N . PRO A 1 361 ? -23.142 -29.330 33.970 1.00 42.06 361 PRO A N 1
ATOM 2772 C CA . PRO A 1 361 ? -24.260 -29.519 33.058 1.00 42.06 361 PRO A CA 1
ATOM 2773 C C . PRO A 1 361 ? -25.300 -28.402 33.166 1.00 42.06 361 PRO A C 1
ATOM 2775 O O . PRO A 1 361 ? -25.650 -27.930 34.249 1.00 42.06 361 PRO A O 1
ATOM 2778 N N . HIS A 1 362 ? -25.831 -28.015 32.008 1.00 35.81 362 HIS A N 1
ATOM 2779 C CA . HIS A 1 362 ? -26.917 -27.057 31.876 1.00 35.81 362 HIS A CA 1
ATOM 2780 C C . HIS A 1 362 ? -28.252 -27.749 32.200 1.00 35.81 362 HIS A C 1
ATOM 2782 O O . HIS A 1 362 ? -28.680 -28.671 31.504 1.00 35.81 362 HIS A O 1
ATOM 2788 N N . SER A 1 363 ? -28.891 -27.315 33.286 1.00 36.41 363 SER A N 1
ATOM 2789 C CA . SER A 1 363 ? -30.227 -27.758 33.687 1.00 36.41 363 SER A CA 1
ATOM 2790 C C . SER A 1 363 ? -31.272 -27.205 32.714 1.00 36.41 363 SER A C 1
ATOM 2792 O O . SER A 1 363 ? -31.352 -25.997 32.498 1.00 36.41 363 SER A O 1
ATOM 2794 N N . THR A 1 364 ? -32.054 -28.101 32.111 1.00 34.81 364 THR A N 1
ATOM 2795 C CA . THR A 1 364 ? -33.158 -27.777 31.200 1.00 34.81 364 THR A CA 1
ATOM 2796 C C . THR A 1 364 ? -34.444 -27.694 32.019 1.00 34.81 364 THR A C 1
ATOM 2798 O O . THR A 1 364 ? -34.923 -28.718 32.505 1.00 34.81 364 THR A O 1
ATOM 2801 N N . SER A 1 365 ? -35.019 -26.500 32.182 1.00 41.00 365 SER A N 1
ATOM 2802 C CA . SER A 1 365 ? -36.373 -26.344 32.716 1.00 41.00 365 SER A CA 1
ATOM 2803 C C . SER A 1 365 ? -37.397 -26.454 31.585 1.00 41.00 365 SER A C 1
ATOM 2805 O O . SER A 1 365 ? -37.422 -25.665 30.642 1.00 41.00 365 SER A O 1
ATOM 2807 N N . GLN A 1 366 ? -38.248 -27.474 31.685 1.00 37.38 366 GLN A N 1
ATOM 2808 C CA . GLN A 1 366 ? -39.450 -27.632 30.878 1.00 37.38 366 GLN A CA 1
ATOM 2809 C C . GLN A 1 366 ? -40.506 -26.619 31.337 1.00 37.38 366 GLN A C 1
ATOM 2811 O O . GLN A 1 366 ? -40.860 -26.577 32.514 1.00 37.38 366 GLN A O 1
ATOM 2816 N N . GLY A 1 367 ? -41.017 -25.820 30.402 1.00 42.50 367 GLY A N 1
ATOM 2817 C CA . GLY A 1 367 ? -42.217 -25.011 30.583 1.00 42.50 367 GLY A CA 1
ATOM 2818 C C . GLY A 1 367 ? -43.415 -25.709 29.950 1.00 42.50 367 GLY A C 1
ATOM 2819 O O . GLY A 1 367 ? -43.573 -25.699 28.733 1.00 42.50 367 GLY A O 1
ATOM 2820 N N . THR A 1 368 ? -44.251 -26.318 30.783 1.00 45.47 368 THR A N 1
ATOM 2821 C CA . THR A 1 368 ? -45.631 -26.697 30.468 1.00 45.47 368 THR A CA 1
ATOM 2822 C C . THR A 1 368 ? -46.489 -25.442 30.317 1.00 45.47 368 THR A C 1
ATOM 2824 O O . THR A 1 368 ? -46.512 -24.616 31.227 1.00 45.47 368 THR A O 1
ATOM 2827 N N . SER A 1 369 ? -47.243 -25.326 29.223 1.00 49.66 369 SER A N 1
ATOM 2828 C CA . SER A 1 369 ? -48.393 -24.421 29.147 1.00 49.66 369 SER A CA 1
ATOM 2829 C C . SER A 1 369 ? -49.583 -25.165 28.554 1.00 49.66 369 SER A C 1
ATOM 2831 O O . SER A 1 369 ? -49.605 -25.501 27.372 1.00 49.66 369 SER A O 1
ATOM 2833 N N . THR A 1 370 ? -50.547 -25.443 29.422 1.00 53.84 370 THR A N 1
ATOM 2834 C CA . THR A 1 370 ? -51.943 -25.740 29.108 1.00 53.84 370 THR A CA 1
ATOM 2835 C C . THR A 1 370 ? -52.757 -24.481 29.374 1.00 53.84 370 THR A C 1
ATOM 2837 O O . THR A 1 370 ? -52.751 -24.012 30.513 1.00 53.84 370 THR A O 1
ATOM 2840 N N . ALA A 1 371 ? -53.452 -23.983 28.353 1.00 58.31 371 ALA A N 1
ATOM 2841 C CA . ALA A 1 371 ? -54.792 -23.384 28.389 1.00 58.31 371 ALA A CA 1
ATOM 2842 C C . ALA A 1 371 ? -55.172 -22.978 26.962 1.00 58.31 371 ALA A C 1
ATOM 2844 O O . ALA A 1 371 ? -54.376 -22.233 26.346 1.00 58.31 371 ALA A O 1
#